Protein AF-L1IWH7-F1 (afdb_monomer)

Foldseek 3Di:
DLCPLLVLLVQLVVCVPDLVSLLVSLQVLLVQLQVDVVSLVVNVVSVVLLSLLSSLVSCVVRLSSLLSSLSNLLSSLAVPQVSLVVNVVSVVLLSLLSSLVSCVPDLSSLLSSLSNLLSSLVVPQVSLVVNVVSVVLVSLVSSCVSCVPDPSSVVSSVSSCCSSCVCVVVVVVVVD

pLDDT: mean 94.34, std 11.48, range [38.31, 98.88]

Radius of gyration: 15.58 Å; Cα contacts (8 Å, |Δi|>4): 269; chains: 1; bounding box: 53×32×38 Å

Organism: Guillardia theta (strain CCMP2712) (NCBI:txid905079)

Sequence (176 aa):
EEGGIRAVVGAMEGHLESDKVQEGACRVLGHLAANNAENAVRIREEGGIRAVVGAMDGHEGGSGVQEGACRALGHLASNNDENAVRIREEGGIRAVVGAMEGHPTSAGVQEQACYALQSLAFNNAENAVRIREEGGIGAIVNAMNNYLASKEVQEGACKALGNVTANMTDDANTME

Nearest PDB structures (foldseek):
  7n6g-assembly1_1E  TM=8.610E-01  e=3.640E-03  Chlamydomonas reinhardtii
  7sqc-assembly1_N0  TM=8.555E-01  e=6.704E-03  Chlamydomonas reinhardtii
  8p2m-assembly1_I  TM=8.022E-01  e=5.301E-03  Caenorhabditis elegans
  8p2m-assembly1_A  TM=8.013E-01  e=1.124E-02  Caenorhabditis elegans
  7ep2-assembly1_B  TM=7.376E-01  e=1.716E-02  Homo sapiens

Secondary structure (DSSP, 8-state):
-TTHHHHHHHHHHHTTT-HHHHHHHHHHHHHHHHH-HHHHHHHHHTTHHHHHHHHHHHTTT-HHHHHHHHHHHHHHHTT-HHHHHHHHHTTHHHHHHHHHHH-TT-HHHHHHHHHHHHHHHTT-HHHHHHHHHTTHHHHHHHHHHHTTT-HHHHHHHHHHHHHHHTTHHHHHTT--

Solvent-accessible surface area (backbone atoms only — not comparable to full-atom values): 8730 Å² total; per-residue (Å²): 126,88,59,56,64,54,51,44,39,51,49,38,72,75,34,72,87,36,63,69,52,36,21,53,39,22,42,50,54,16,53,47,16,65,77,31,70,69,45,28,51,49,35,49,76,64,44,33,55,55,52,38,37,50,41,37,72,68,33,68,86,36,62,64,30,36,22,22,27,23,39,17,52,15,30,35,12,49,96,27,69,70,44,27,50,50,36,49,75,65,45,33,55,55,50,38,37,48,42,35,68,70,33,72,89,35,68,61,30,37,28,23,26,25,40,19,50,21,30,36,12,54,98,27,68,68,46,14,51,50,38,52,76,63,42,32,62,59,49,41,52,49,45,38,70,72,34,76,84,40,64,62,36,42,52,27,30,52,50,19,49,51,38,45,49,63,65,56,66,60,60,63,69,73,76,120

InterPro domains:
  IPR000225 Armadillo [PS50176] (3-47)
  IPR000225 Armadillo [PS50176] (47-91)
  IPR000225 Armadillo [PS50176] (91-135)
  IPR000225 Armadillo [SM00185] (1-34)
  IPR000225 Armadillo [SM00185] (36-78)
  IPR000225 Armadillo [SM00185] (80-122)
  IPR000225 Armadillo [SM00185] (124-166)
  IPR011989 Armadillo-like helical [G3DSA:1.25.10.10] (1-176)
  IPR016024 Armadillo-type fold [SSF48371] (3-167)
  IPR056597 LRRK2, ARM repeat domain [PF23744] (51-164)

Mean predicted aligned error: 3.92 Å

Structure (mmCIF, N/CA/C/O backbone):
data_AF-L1IWH7-F1
#
_entry.id   AF-L1IWH7-F1
#
loop_
_atom_site.group_PDB
_atom_site.id
_atom_site.type_symbol
_atom_site.label_atom_id
_atom_site.label_alt_id
_atom_site.label_comp_id
_atom_site.label_asym_id
_atom_site.label_entity_id
_atom_site.label_seq_id
_atom_site.pdbx_PDB_ins_code
_atom_site.Cartn_x
_atom_site.Cartn_y
_atom_site.Cartn_z
_atom_site.occupancy
_atom_site.B_iso_or_equiv
_atom_site.auth_seq_id
_atom_site.auth_comp_id
_atom_site.auth_asym_id
_atom_site.auth_atom_id
_atom_site.pdbx_PDB_model_num
ATOM 1 N N . GLU A 1 1 ? -20.219 16.114 9.983 1.00 52.03 1 GLU A N 1
ATOM 2 C CA . GLU A 1 1 ? -19.640 14.887 9.384 1.00 52.03 1 GLU A CA 1
ATOM 3 C C . GLU A 1 1 ? -18.405 14.348 10.128 1.00 52.03 1 GLU A C 1
ATOM 5 O O . GLU A 1 1 ? -17.864 13.326 9.734 1.00 52.03 1 GLU A O 1
ATOM 10 N N . GLU A 1 2 ? -17.991 14.940 11.258 1.00 55.41 2 GLU A N 1
ATOM 11 C CA . GLU A 1 2 ? -16.690 14.649 11.892 1.00 55.41 2 GLU A CA 1
ATOM 12 C C . GLU A 1 2 ? -16.540 13.287 12.598 1.00 55.41 2 GLU A C 1
ATOM 14 O O . GLU A 1 2 ? -15.425 12.907 12.936 1.00 55.41 2 GLU A O 1
ATOM 19 N N . GLY A 1 3 ? -17.620 12.526 12.802 1.00 76.62 3 GLY A N 1
ATOM 20 C CA . GLY A 1 3 ? -17.571 11.236 13.509 1.00 76.62 3 GLY A CA 1
ATOM 21 C C . GLY A 1 3 ? -17.380 10.003 12.619 1.00 76.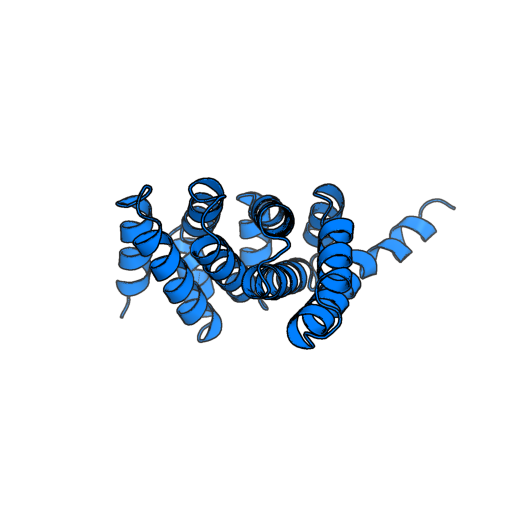62 3 GLY A C 1
ATOM 22 O O . GLY A 1 3 ? -17.133 8.920 13.141 1.00 76.62 3 GLY A O 1
ATOM 23 N N . GLY A 1 4 ? -17.509 10.143 11.294 1.00 92.19 4 GLY A N 1
ATOM 24 C CA . GLY A 1 4 ? -17.555 8.998 10.377 1.00 92.19 4 GLY A CA 1
ATOM 25 C C . GLY A 1 4 ? -16.256 8.192 10.349 1.00 92.19 4 GLY A C 1
ATOM 26 O O . GLY A 1 4 ? -16.287 6.978 10.517 1.00 92.19 4 GLY A O 1
ATOM 27 N N . ILE A 1 5 ? -15.111 8.869 10.210 1.00 96.38 5 ILE A N 1
ATOM 28 C CA . ILE A 1 5 ? -13.789 8.221 10.167 1.00 96.38 5 ILE A CA 1
ATOM 29 C C . ILE A 1 5 ? -13.508 7.481 11.478 1.00 96.38 5 ILE A C 1
ATOM 31 O O . ILE A 1 5 ? -13.198 6.294 11.445 1.00 96.38 5 ILE A O 1
ATOM 35 N N . ARG A 1 6 ? -13.699 8.140 12.630 1.00 96.75 6 ARG A N 1
ATOM 36 C CA . ARG A 1 6 ? -13.496 7.511 13.943 1.00 96.75 6 ARG A CA 1
ATOM 37 C C . ARG A 1 6 ? -14.400 6.296 14.143 1.00 96.75 6 ARG A C 1
ATOM 39 O O . ARG A 1 6 ? -13.950 5.293 14.681 1.00 96.75 6 ARG A O 1
ATOM 46 N N . ALA A 1 7 ? -15.658 6.362 13.707 1.00 97.75 7 ALA A N 1
ATOM 47 C CA . ALA A 1 7 ? -16.570 5.224 13.800 1.00 97.75 7 ALA A CA 1
ATOM 48 C C . ALA A 1 7 ? -16.093 4.030 12.955 1.00 97.75 7 ALA A C 1
ATOM 50 O O . ALA A 1 7 ? -16.195 2.893 13.405 1.00 97.75 7 ALA A O 1
ATOM 51 N N . VAL A 1 8 ? -15.544 4.281 11.761 1.00 98.06 8 VAL A N 1
ATOM 52 C CA . VAL A 1 8 ? -14.983 3.225 10.905 1.00 98.06 8 VAL A CA 1
ATOM 53 C C . VAL A 1 8 ? -13.729 2.618 11.534 1.00 98.06 8 VAL A C 1
ATOM 55 O O . VAL A 1 8 ? -13.639 1.396 11.609 1.00 98.06 8 VAL A O 1
ATOM 58 N N . VAL A 1 9 ? -12.803 3.437 12.046 1.00 98.12 9 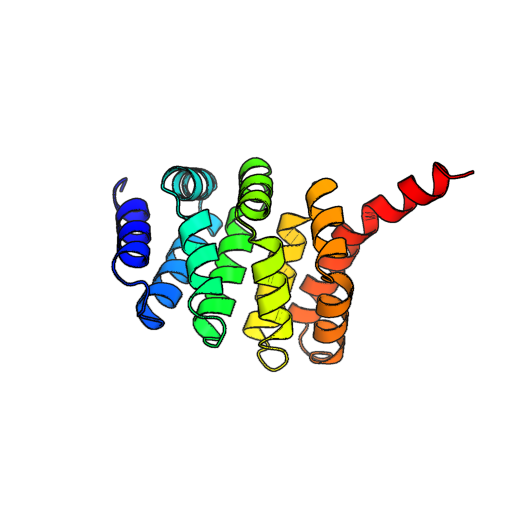VAL A N 1
ATOM 59 C CA . VAL A 1 9 ? -11.600 2.931 12.736 1.00 98.12 9 VAL A CA 1
ATOM 60 C C . VAL A 1 9 ? -11.984 2.130 13.983 1.00 98.12 9 VAL A C 1
ATOM 62 O O . VAL A 1 9 ? -11.545 0.996 14.139 1.00 98.12 9 VAL A O 1
ATOM 65 N N . GLY A 1 10 ? -12.894 2.649 14.811 1.00 98.00 10 GLY A N 1
ATOM 66 C CA . GLY A 1 10 ? -13.385 1.933 15.988 1.00 98.00 10 GLY A CA 1
ATOM 67 C C . GLY A 1 10 ? -14.098 0.619 15.645 1.00 98.00 10 GLY A C 1
ATOM 68 O O . GLY A 1 10 ? -14.009 -0.344 16.404 1.00 98.00 10 GLY A O 1
ATOM 69 N N . ALA A 1 11 ? -14.766 0.533 14.489 1.00 98.31 11 ALA A N 1
ATOM 70 C CA . ALA A 1 11 ? -15.332 -0.726 14.007 1.00 98.31 11 ALA A CA 1
ATOM 71 C C . ALA A 1 11 ? -14.241 -1.744 13.634 1.00 98.31 11 ALA A C 1
ATOM 73 O O . ALA A 1 11 ? -14.394 -2.921 13.953 1.00 98.31 11 ALA A O 1
ATOM 74 N N . MET A 1 12 ? -13.135 -1.310 13.017 1.00 98.50 12 MET A N 1
ATOM 75 C CA . MET A 1 12 ? -11.987 -2.189 12.750 1.00 98.50 12 MET A CA 1
ATOM 76 C C . MET A 1 12 ? -11.386 -2.716 14.055 1.00 98.50 12 MET A C 1
ATOM 78 O O . MET A 1 12 ? -11.188 -3.921 14.189 1.00 98.50 12 MET A O 1
ATOM 82 N N . GLU A 1 13 ? -11.167 -1.837 15.033 1.00 97.69 13 GLU A N 1
ATOM 83 C CA . GLU A 1 13 ? -10.586 -2.183 16.337 1.00 97.69 13 GLU A CA 1
ATOM 84 C C . GLU A 1 13 ? -11.496 -3.099 17.170 1.00 97.69 13 GLU A C 1
ATOM 86 O O . GLU A 1 13 ? -11.019 -3.995 17.862 1.00 97.69 13 GLU A O 1
ATOM 91 N N . GLY A 1 14 ? -12.815 -2.903 17.096 1.00 97.94 14 GLY A N 1
ATOM 92 C CA . GLY A 1 14 ? -13.796 -3.712 17.824 1.00 97.94 14 GLY A CA 1
ATOM 93 C C . GLY A 1 14 ? -14.091 -5.076 17.194 1.00 97.94 14 GLY A C 1
ATOM 94 O O . GLY A 1 14 ? -14.652 -5.947 17.861 1.00 97.94 14 GLY A O 1
ATOM 95 N N . HIS A 1 15 ? -13.728 -5.281 15.925 1.00 97.56 15 HIS A N 1
ATOM 96 C CA . HIS A 1 15 ? -14.074 -6.478 15.153 1.00 97.56 15 HIS A CA 1
ATOM 97 C C . HIS A 1 15 ? -12.865 -7.070 14.420 1.00 97.56 15 HIS A C 1
ATOM 99 O O . HIS A 1 15 ? -12.944 -7.409 13.236 1.00 97.56 15 HIS A O 1
ATOM 105 N N . LEU A 1 16 ? -11.751 -7.232 15.138 1.00 97.38 16 LEU A N 1
ATOM 106 C CA . LEU A 1 16 ? -10.485 -7.746 14.600 1.00 97.38 16 LEU A CA 1
ATOM 107 C C . LEU A 1 16 ? -10.619 -9.099 13.889 1.00 97.38 16 LEU A C 1
ATOM 109 O O . LEU A 1 16 ? -9.926 -9.329 12.911 1.00 97.38 16 LEU A O 1
ATOM 113 N N . GLU A 1 17 ? -11.527 -9.973 14.327 1.00 97.62 17 GLU A N 1
ATOM 114 C CA . GLU A 1 17 ? -11.709 -11.314 13.746 1.00 97.62 17 GLU A CA 1
ATOM 115 C C . GLU A 1 17 ? -12.667 -11.349 12.541 1.00 97.62 17 GLU A C 1
ATOM 117 O O . GLU A 1 17 ? -12.792 -12.380 11.884 1.00 97.62 17 GLU A O 1
ATOM 122 N N . SER A 1 18 ? -13.367 -10.250 12.230 1.00 98.25 18 SER A N 1
ATOM 123 C CA . SER A 1 18 ? -14.352 -10.237 11.143 1.00 98.25 18 SER A CA 1
ATOM 124 C C . SER A 1 18 ? -13.756 -9.713 9.840 1.00 98.25 18 SER A C 1
ATOM 126 O O . SER A 1 18 ? -13.705 -8.506 9.614 1.00 98.25 18 SER A O 1
ATOM 128 N N . ASP A 1 19 ? -13.421 -10.637 8.943 1.00 96.31 19 ASP A N 1
ATOM 129 C CA . ASP A 1 19 ? -12.983 -10.369 7.568 1.00 96.31 19 ASP A CA 1
ATOM 130 C C . ASP A 1 19 ? -13.878 -9.350 6.838 1.00 96.31 19 ASP A C 1
ATOM 132 O O . ASP A 1 19 ? -13.391 -8.375 6.274 1.00 96.31 19 ASP A O 1
ATOM 136 N N . LYS A 1 20 ? -15.203 -9.505 6.924 1.00 98.00 20 LYS A N 1
ATOM 137 C CA . LYS A 1 20 ? -16.185 -8.614 6.290 1.00 98.00 20 LYS A CA 1
ATOM 138 C C . LYS A 1 20 ? -16.140 -7.195 6.839 1.00 98.00 20 LYS A C 1
ATOM 140 O O . LYS A 1 20 ? -16.315 -6.247 6.073 1.00 98.00 20 LYS A O 1
ATOM 145 N N . VAL A 1 21 ? -15.953 -7.040 8.153 1.00 98.38 21 VAL A N 1
ATOM 146 C CA . VAL A 1 21 ? -15.837 -5.709 8.764 1.00 98.38 21 VAL A CA 1
ATOM 147 C C . VAL A 1 21 ? -14.525 -5.066 8.341 1.00 98.38 21 VAL A C 1
ATOM 149 O O . VAL A 1 21 ? -14.547 -3.914 7.914 1.00 98.38 21 VAL A O 1
ATOM 152 N N . GLN A 1 22 ? -13.418 -5.811 8.380 1.00 98.69 22 GLN A N 1
ATOM 153 C CA . GLN A 1 22 ? -12.114 -5.306 7.954 1.00 98.69 22 GLN A CA 1
ATOM 154 C C . GLN A 1 22 ? -12.118 -4.900 6.473 1.00 98.69 22 GLN A C 1
ATOM 156 O O . GLN A 1 22 ? -11.779 -3.765 6.147 1.00 98.69 22 GLN A O 1
ATOM 161 N N . GLU A 1 23 ? -12.602 -5.766 5.579 1.00 98.50 23 GLU A N 1
ATOM 162 C CA . GLU A 1 23 ? -12.726 -5.486 4.141 1.00 98.50 23 GLU A CA 1
ATOM 163 C C . GLU A 1 23 ? -13.588 -4.242 3.882 1.00 98.50 23 GLU A C 1
ATOM 165 O O . GLU A 1 23 ? -13.193 -3.335 3.140 1.00 98.50 23 GLU A O 1
ATOM 170 N N . GLY A 1 24 ? -14.773 -4.185 4.499 1.00 98.31 24 GLY A N 1
ATOM 171 C CA . GLY A 1 24 ? -15.694 -3.063 4.353 1.00 98.31 24 GLY A CA 1
ATOM 172 C C . GLY A 1 24 ? -15.083 -1.751 4.843 1.00 98.31 24 GLY A C 1
ATOM 173 O O . GLY A 1 24 ? -15.172 -0.733 4.154 1.00 98.31 24 GLY A O 1
ATOM 174 N N . ALA A 1 25 ? -14.418 -1.778 5.997 1.00 98.44 25 ALA A N 1
ATOM 175 C CA . ALA A 1 25 ? -13.780 -0.608 6.578 1.00 98.44 25 ALA A CA 1
ATOM 176 C C . ALA A 1 25 ? -12.602 -0.110 5.731 1.00 98.44 25 ALA A C 1
ATOM 178 O O . ALA A 1 25 ? -12.556 1.080 5.418 1.00 98.44 25 ALA A O 1
ATOM 179 N N . CYS A 1 26 ? -11.715 -0.999 5.266 1.00 98.62 26 CYS A N 1
ATOM 180 C CA . CYS A 1 26 ? -10.626 -0.636 4.356 1.00 98.62 26 CYS A CA 1
ATOM 181 C C . CYS A 1 26 ? -11.159 0.053 3.092 1.00 98.62 26 CYS A C 1
ATOM 183 O O . CYS A 1 26 ? -10.675 1.120 2.713 1.00 98.62 26 CYS A O 1
ATOM 185 N N . ARG A 1 27 ? -12.221 -0.487 2.477 1.00 98.25 27 ARG A N 1
ATOM 186 C CA . ARG A 1 27 ? -12.858 0.137 1.304 1.00 98.25 27 ARG A CA 1
ATOM 187 C C . ARG A 1 27 ? -13.417 1.526 1.600 1.00 98.25 27 ARG A C 1
ATOM 189 O O . ARG A 1 27 ? -13.236 2.434 0.788 1.00 98.25 27 ARG A O 1
ATOM 196 N N . VAL A 1 28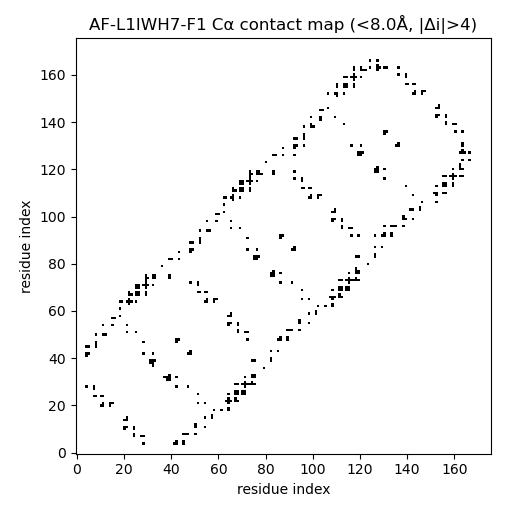 ? -14.081 1.707 2.743 1.00 98.31 28 VAL A N 1
ATOM 197 C CA . VAL A 1 28 ? -14.624 3.011 3.150 1.00 98.31 28 VAL A CA 1
ATOM 198 C C . VAL A 1 28 ? -13.500 4.020 3.382 1.00 98.31 28 VAL A C 1
ATOM 200 O O . VAL A 1 28 ? -13.562 5.120 2.836 1.00 98.31 28 VAL A O 1
ATOM 203 N N . LEU A 1 29 ? -12.452 3.653 4.124 1.00 98.12 29 LEU A N 1
ATOM 204 C CA . LEU A 1 29 ? -11.304 4.531 4.370 1.00 98.12 29 LEU A CA 1
ATOM 205 C C . LEU A 1 29 ? -10.591 4.902 3.065 1.00 98.12 29 LEU A C 1
ATOM 207 O O . LEU A 1 29 ? -10.307 6.077 2.839 1.00 98.12 29 LEU A O 1
ATOM 211 N N . GLY A 1 30 ? -10.384 3.935 2.167 1.00 97.25 30 GLY A N 1
ATOM 212 C CA . GLY A 1 30 ? -9.808 4.190 0.849 1.00 97.25 30 GLY A CA 1
ATOM 213 C C . GLY A 1 30 ? -10.655 5.142 0.004 1.00 97.25 30 GLY A C 1
ATOM 214 O O . GLY A 1 30 ? -10.116 6.059 -0.611 1.00 97.25 30 GLY A O 1
ATOM 215 N N . HIS A 1 31 ? -11.982 4.989 0.015 1.00 97.38 31 HIS A N 1
ATOM 216 C CA . HIS A 1 31 ? -12.886 5.906 -0.682 1.00 97.38 31 HIS A CA 1
ATOM 217 C C . HIS A 1 31 ? -12.855 7.321 -0.087 1.00 97.38 31 HIS A C 1
ATOM 219 O O . HIS A 1 31 ? -12.841 8.305 -0.825 1.00 97.38 31 HIS A O 1
ATOM 225 N N . LEU A 1 32 ? -12.826 7.446 1.240 1.00 96.31 32 LEU A N 1
ATOM 226 C CA . LEU A 1 32 ? -12.752 8.746 1.907 1.00 96.31 32 LEU A CA 1
ATOM 227 C C . LEU A 1 32 ? -11.430 9.463 1.613 1.00 96.31 32 LEU A C 1
ATOM 229 O O . LEU A 1 32 ? -11.457 10.667 1.359 1.00 96.31 32 LEU A O 1
ATOM 233 N N . ALA A 1 33 ? -10.312 8.730 1.604 1.00 96.69 33 ALA A N 1
ATOM 234 C CA . ALA A 1 33 ? -8.992 9.258 1.265 1.00 96.69 33 ALA A CA 1
ATOM 235 C C . ALA A 1 33 ? -8.899 9.692 -0.207 1.00 96.69 33 ALA A C 1
ATOM 237 O O . ALA A 1 33 ? -8.382 10.768 -0.495 1.00 96.69 33 ALA A O 1
ATOM 238 N N . ALA A 1 34 ? -9.453 8.905 -1.137 1.00 95.62 34 ALA A N 1
ATOM 239 C CA . ALA A 1 34 ? -9.405 9.201 -2.572 1.00 95.62 34 ALA A CA 1
ATOM 240 C C . ALA A 1 34 ? -10.112 10.511 -2.957 1.00 95.62 34 ALA A C 1
ATOM 242 O O . ALA A 1 34 ? -9.727 11.163 -3.925 1.00 95.62 34 ALA A O 1
ATOM 243 N N . ASN A 1 35 ? -11.163 10.882 -2.223 1.00 90.69 35 ASN A N 1
ATOM 244 C CA . ASN A 1 35 ? -12.005 12.028 -2.562 1.00 90.69 35 ASN A CA 1
ATOM 245 C C . ASN A 1 35 ? -11.611 13.325 -1.844 1.00 90.69 35 ASN A C 1
ATOM 247 O O . ASN A 1 35 ? -12.086 14.391 -2.235 1.00 90.69 35 ASN A O 1
ATOM 251 N N . ASN A 1 36 ? -10.802 13.263 -0.780 1.00 92.88 36 ASN A N 1
ATOM 252 C CA . ASN A 1 36 ? -10.445 14.447 -0.001 1.00 92.88 36 ASN A CA 1
ATOM 253 C C . ASN A 1 36 ? -9.105 14.266 0.737 1.00 92.88 36 ASN A C 1
ATOM 255 O O . ASN A 1 36 ? -8.968 13.402 1.604 1.00 92.88 36 ASN A O 1
ATOM 259 N N . ALA A 1 37 ? -8.142 15.146 0.449 1.00 93.94 37 ALA A N 1
ATOM 260 C CA . ALA A 1 37 ? -6.834 15.152 1.101 1.00 93.94 37 ALA A CA 1
ATOM 261 C C . ALA A 1 37 ? -6.924 15.397 2.622 1.00 93.94 37 ALA A C 1
ATOM 263 O O . ALA A 1 37 ? -6.189 14.774 3.386 1.00 93.94 37 ALA A O 1
ATOM 264 N N . GLU A 1 38 ? -7.860 16.231 3.086 1.00 95.81 38 GLU A N 1
ATOM 265 C CA . GLU A 1 38 ? -8.099 16.444 4.520 1.00 95.81 38 GLU A CA 1
ATOM 266 C C . GLU A 1 38 ? -8.616 15.168 5.194 1.00 95.81 38 GLU A C 1
ATOM 268 O O . GLU A 1 38 ? -8.228 14.865 6.321 1.00 95.81 38 GLU A O 1
ATOM 273 N N . ASN A 1 39 ? -9.434 14.364 4.503 1.00 96.56 39 ASN A N 1
ATOM 274 C CA . ASN A 1 39 ? -9.842 13.061 5.031 1.00 96.56 39 ASN A CA 1
ATOM 275 C C . ASN A 1 39 ? -8.644 12.122 5.156 1.00 96.56 39 ASN A C 1
ATOM 277 O O . ASN A 1 39 ? -8.546 11.425 6.158 1.00 96.56 39 ASN A O 1
ATOM 281 N N . ALA A 1 40 ? -7.721 12.112 4.191 1.00 97.31 40 ALA A N 1
ATOM 282 C CA . ALA A 1 40 ? -6.516 11.290 4.285 1.00 97.31 40 ALA A CA 1
ATOM 283 C C . ALA A 1 40 ? -5.660 11.659 5.512 1.00 97.31 40 ALA A C 1
ATOM 285 O O . ALA A 1 40 ? -5.147 10.769 6.192 1.00 97.31 40 ALA A O 1
ATOM 286 N N . VAL A 1 41 ? -5.553 12.953 5.835 1.00 97.38 41 VAL A N 1
ATOM 287 C CA . VAL A 1 41 ? -4.886 13.432 7.059 1.00 97.38 41 VAL A CA 1
ATOM 288 C C . VAL A 1 41 ? -5.649 12.986 8.308 1.00 97.38 41 VAL A C 1
ATOM 290 O O . VAL A 1 41 ? -5.063 12.391 9.209 1.00 97.38 41 VAL A O 1
ATOM 293 N N . ARG A 1 42 ? -6.971 13.178 8.345 1.00 97.19 42 ARG A N 1
ATOM 294 C CA . ARG A 1 42 ? -7.803 12.771 9.488 1.00 97.19 42 ARG A CA 1
ATOM 295 C C . ARG A 1 42 ? -7.787 11.264 9.730 1.00 97.19 42 ARG A C 1
ATOM 297 O O . ARG A 1 42 ? -7.773 10.833 10.876 1.00 97.19 42 ARG A O 1
ATOM 304 N N . ILE A 1 43 ? -7.771 10.451 8.673 1.00 98.25 43 ILE A N 1
ATOM 305 C CA . ILE A 1 43 ? -7.654 8.990 8.781 1.00 98.25 43 ILE A CA 1
ATOM 306 C C . ILE A 1 43 ? -6.335 8.618 9.456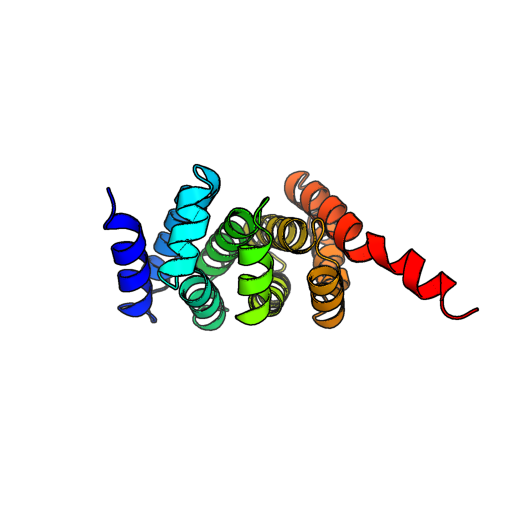 1.00 98.25 43 ILE A C 1
ATOM 308 O O . ILE A 1 43 ? -6.335 7.758 10.333 1.00 98.25 43 ILE A O 1
ATOM 312 N N . ARG A 1 44 ? -5.222 9.277 9.106 1.00 98.19 44 ARG A N 1
ATOM 313 C CA . ARG A 1 44 ? -3.951 9.097 9.821 1.00 98.19 44 ARG A CA 1
ATOM 314 C C . ARG A 1 44 ? -4.084 9.485 11.295 1.00 98.19 44 ARG A C 1
ATOM 316 O O . ARG A 1 44 ? -3.670 8.708 12.150 1.00 98.19 44 ARG A O 1
ATOM 323 N N . GLU A 1 45 ? -4.608 10.674 11.584 1.00 97.62 45 GLU A N 1
ATOM 324 C CA . GLU A 1 45 ? -4.699 11.215 12.951 1.00 97.62 45 GLU A CA 1
ATOM 325 C C . GLU A 1 45 ? -5.573 10.359 13.875 1.00 97.62 45 GLU A C 1
ATOM 327 O O . GLU A 1 45 ? -5.257 10.201 15.051 1.00 97.62 45 GLU A O 1
ATOM 332 N N . GLU A 1 46 ? -6.624 9.748 13.333 1.00 97.62 46 GLU A N 1
ATOM 333 C CA . GLU A 1 46 ? -7.506 8.823 14.050 1.00 97.62 46 GLU A CA 1
ATOM 334 C C . GLU A 1 46 ? -6.947 7.385 14.114 1.00 97.62 46 GLU A C 1
ATOM 336 O O . GLU A 1 46 ? -7.657 6.475 14.522 1.00 97.62 46 GLU A O 1
ATOM 341 N N . GLY A 1 47 ? -5.693 7.141 13.706 1.00 98.12 47 GLY A N 1
ATOM 342 C CA . GLY A 1 47 ? -5.051 5.819 13.787 1.00 98.12 47 GLY A CA 1
ATOM 343 C C . GLY A 1 47 ? -5.430 4.841 12.669 1.00 98.12 47 GLY A C 1
ATOM 344 O O . GLY A 1 47 ? -5.026 3.678 12.694 1.00 98.12 47 GLY A O 1
ATOM 345 N N . GLY A 1 48 ? -6.147 5.299 11.642 1.00 98.62 48 GLY A N 1
ATOM 346 C CA . GLY A 1 48 ? -6.659 4.457 10.564 1.00 98.62 48 GLY A CA 1
ATOM 347 C C . GLY A 1 48 ? -5.580 3.762 9.733 1.00 98.62 48 GLY A C 1
ATOM 348 O O . GLY A 1 48 ? -5.805 2.644 9.288 1.00 98.62 48 GLY A O 1
ATOM 349 N N . ILE A 1 49 ? -4.387 4.353 9.567 1.00 98.81 49 ILE A N 1
ATOM 350 C CA . ILE A 1 49 ? -3.269 3.670 8.881 1.00 98.81 49 ILE A CA 1
ATOM 351 C C . ILE A 1 49 ? -2.871 2.399 9.639 1.00 98.81 49 ILE A C 1
ATOM 353 O O . ILE A 1 49 ? -2.781 1.335 9.031 1.00 98.81 49 ILE A O 1
ATOM 357 N N . ARG A 1 50 ? -2.696 2.488 10.964 1.00 98.75 50 ARG A N 1
ATOM 358 C CA . ARG A 1 50 ? -2.378 1.323 11.799 1.00 98.75 50 ARG A CA 1
ATOM 359 C C . ARG A 1 50 ? -3.491 0.284 11.741 1.00 98.75 50 ARG A C 1
ATOM 361 O O . ARG A 1 50 ? -3.197 -0.899 11.632 1.00 98.75 50 ARG A O 1
ATOM 368 N N . ALA A 1 51 ? -4.751 0.718 11.784 1.00 98.81 51 ALA A N 1
ATOM 369 C CA . ALA A 1 51 ? -5.890 -0.189 11.678 1.00 98.81 51 ALA A CA 1
ATOM 370 C C . ALA A 1 51 ? -5.907 -0.938 10.334 1.00 98.81 51 ALA A C 1
ATOM 372 O O . ALA A 1 51 ? -6.125 -2.145 10.314 1.00 98.81 51 ALA A O 1
ATOM 373 N N . VAL A 1 52 ? -5.615 -0.256 9.219 1.00 98.88 52 VAL A N 1
ATOM 374 C CA . VAL A 1 52 ? -5.529 -0.883 7.890 1.00 98.88 52 VAL A CA 1
ATOM 375 C C . VAL A 1 52 ? -4.372 -1.877 7.806 1.00 98.88 52 VAL A C 1
ATOM 377 O O . VAL A 1 52 ? -4.580 -2.977 7.306 1.00 98.88 52 VAL A O 1
ATOM 380 N N . VAL A 1 53 ? -3.182 -1.544 8.317 1.00 98.88 53 VAL A N 1
ATOM 381 C CA . VAL A 1 53 ? -2.055 -2.496 8.327 1.00 98.88 53 VAL A CA 1
ATOM 382 C C . VAL A 1 53 ? -2.362 -3.697 9.227 1.00 98.88 53 VAL A C 1
ATOM 384 O O . VAL A 1 53 ? -2.217 -4.836 8.798 1.00 98.88 53 VAL A O 1
ATOM 387 N N . GLY A 1 54 ? -2.908 -3.464 10.424 1.00 98.69 54 GLY A N 1
ATOM 388 C CA . GLY A 1 54 ? -3.325 -4.541 11.324 1.00 98.69 54 GLY A CA 1
ATOM 389 C C . GLY A 1 54 ? -4.407 -5.448 10.726 1.00 98.69 54 GLY A C 1
ATOM 390 O O . GLY A 1 54 ? -4.412 -6.648 10.987 1.00 98.69 54 GLY A O 1
ATOM 391 N N . ALA A 1 55 ? -5.294 -4.911 9.883 1.00 98.81 55 ALA A N 1
ATOM 392 C CA . ALA A 1 55 ? -6.254 -5.711 9.130 1.00 98.81 55 ALA A CA 1
ATOM 393 C C . ALA A 1 55 ? -5.574 -6.621 8.095 1.00 98.81 55 ALA A C 1
ATOM 395 O O . ALA A 1 55 ? -5.996 -7.765 7.936 1.00 98.81 55 ALA A O 1
ATOM 396 N N . MET A 1 56 ? -4.521 -6.145 7.419 1.00 98.81 56 MET A N 1
ATOM 397 C CA . MET A 1 56 ? -3.738 -6.971 6.490 1.00 98.81 56 MET A CA 1
ATOM 398 C C . MET A 1 56 ? -3.052 -8.122 7.224 1.00 98.81 56 MET A C 1
ATOM 400 O O . MET A 1 56 ? -3.183 -9.267 6.796 1.00 98.81 56 MET A O 1
ATOM 404 N N . ASP A 1 57 ? -2.399 -7.830 8.349 1.00 98.31 57 ASP A N 1
ATOM 405 C CA . ASP A 1 57 ? -1.678 -8.827 9.147 1.00 98.31 57 ASP A CA 1
ATOM 406 C C . ASP A 1 57 ? -2.633 -9.834 9.814 1.00 98.31 57 ASP A C 1
ATOM 408 O O . ASP A 1 57 ? -2.343 -11.023 9.922 1.00 98.31 57 ASP A O 1
ATOM 412 N N . GLY A 1 58 ? -3.810 -9.382 10.257 1.00 98.19 58 GLY A N 1
ATOM 413 C CA . GLY A 1 58 ? -4.816 -10.248 10.877 1.00 98.19 58 GLY A CA 1
ATOM 414 C C . GLY A 1 58 ? -5.565 -11.147 9.887 1.00 98.19 58 GLY A C 1
ATOM 415 O O . GLY A 1 58 ? -6.115 -12.172 10.288 1.00 98.19 58 GLY A O 1
ATOM 416 N N . HIS A 1 59 ? -5.591 -10.778 8.602 1.00 98.12 59 HIS A N 1
ATOM 417 C CA . HIS A 1 59 ? -6.376 -11.449 7.558 1.00 98.12 59 HIS A CA 1
ATOM 418 C C . HIS A 1 59 ? -5.539 -11.762 6.317 1.00 98.12 59 HIS A C 1
ATOM 420 O O . HIS A 1 59 ? -5.985 -11.556 5.185 1.00 98.12 59 HIS A O 1
ATOM 426 N N . GLU A 1 60 ? -4.334 -12.302 6.507 1.00 97.81 60 GLU A N 1
ATOM 427 C CA . GLU A 1 60 ? -3.412 -12.663 5.416 1.00 97.81 60 GLU A CA 1
ATOM 428 C C . GLU A 1 60 ? -4.070 -13.557 4.350 1.00 97.81 60 GLU A C 1
ATOM 430 O O . GLU A 1 60 ? -3.840 -13.379 3.158 1.00 97.81 60 GLU A O 1
ATOM 435 N N . GLY A 1 61 ? -4.952 -14.482 4.751 1.00 97.38 61 GLY A N 1
ATOM 436 C CA . GLY A 1 61 ? -5.677 -15.370 3.830 1.00 97.38 61 GLY A CA 1
ATOM 437 C C . GLY A 1 61 ? -6.878 -14.733 3.113 1.00 97.38 61 GLY A C 1
ATOM 438 O O . GLY A 1 61 ? -7.421 -15.323 2.177 1.00 97.38 61 GLY A O 1
ATOM 439 N N . GLY A 1 62 ? -7.317 -13.543 3.530 1.00 97.94 62 GLY A N 1
ATOM 440 C CA . GLY A 1 62 ? -8.518 -12.880 3.024 1.00 97.94 62 GLY A CA 1
ATOM 441 C C . GLY A 1 62 ? -8.224 -11.946 1.855 1.00 97.94 62 GLY A C 1
ATOM 442 O O . GLY A 1 62 ? -8.009 -10.756 2.063 1.00 97.94 62 GLY A O 1
ATOM 443 N N . SER A 1 63 ? -8.280 -12.447 0.617 1.00 98.31 63 SER A N 1
ATOM 444 C CA . SER A 1 63 ? -7.988 -11.643 -0.589 1.00 98.31 63 SER A CA 1
ATOM 445 C C . SER A 1 63 ? -8.801 -10.343 -0.690 1.00 98.31 63 SER A C 1
ATOM 447 O O . SER A 1 63 ? -8.261 -9.330 -1.126 1.00 98.31 63 SER A O 1
ATOM 449 N N . GLY A 1 64 ? -10.061 -10.336 -0.237 1.00 98.50 64 GLY A N 1
ATOM 450 C CA . GLY A 1 64 ? -10.899 -9.132 -0.190 1.00 98.50 64 GLY A CA 1
ATOM 451 C C . GLY A 1 64 ? -10.382 -8.067 0.784 1.00 98.50 64 GLY A C 1
ATOM 452 O O . GLY A 1 64 ? -10.356 -6.883 0.438 1.00 98.50 64 GLY A O 1
ATOM 453 N N . VAL A 1 65 ? -9.907 -8.482 1.965 1.00 98.75 65 VAL A N 1
ATOM 454 C CA . VAL A 1 65 ? -9.265 -7.585 2.942 1.00 98.75 65 VAL A CA 1
ATOM 455 C C . VAL A 1 65 ? -7.962 -7.043 2.368 1.00 98.75 65 VAL A C 1
ATOM 457 O O . VAL A 1 65 ? -7.763 -5.832 2.377 1.00 98.75 65 VAL A O 1
ATOM 460 N N . GLN A 1 66 ? -7.122 -7.911 1.796 1.00 98.88 66 GLN A N 1
ATOM 461 C CA . GLN A 1 66 ? -5.844 -7.515 1.197 1.00 98.88 66 GLN A CA 1
ATOM 462 C C . GLN A 1 66 ? -6.031 -6.508 0.054 1.00 98.88 66 GLN A C 1
ATOM 464 O O . GLN A 1 66 ? -5.383 -5.465 0.033 1.00 98.88 66 GLN A O 1
ATOM 469 N N . GLU A 1 67 ? -6.964 -6.764 -0.866 1.00 98.75 67 GLU A N 1
ATOM 470 C CA . GLU A 1 67 ? -7.285 -5.848 -1.966 1.00 98.75 67 GLU A CA 1
ATOM 471 C C . GLU A 1 67 ? -7.774 -4.491 -1.440 1.00 98.75 67 GLU A C 1
ATOM 473 O O . GLU A 1 67 ? -7.275 -3.437 -1.848 1.00 98.75 67 GLU A O 1
ATOM 478 N N . GLY A 1 68 ? -8.739 -4.509 -0.513 1.00 98.69 68 GLY A N 1
ATOM 479 C CA . GLY A 1 68 ? -9.301 -3.297 0.077 1.00 98.69 68 GLY A CA 1
ATOM 480 C C . GLY A 1 68 ? -8.260 -2.480 0.840 1.00 98.69 68 GLY A C 1
ATOM 481 O O . GLY A 1 68 ? -8.248 -1.252 0.737 1.00 98.69 68 GLY A O 1
ATOM 482 N N . ALA A 1 69 ? -7.379 -3.148 1.580 1.00 98.88 69 ALA A N 1
ATOM 483 C CA . ALA A 1 69 ? -6.327 -2.519 2.360 1.00 98.88 69 ALA A CA 1
ATOM 484 C C . ALA A 1 69 ? -5.230 -1.922 1.471 1.00 98.88 69 ALA A C 1
ATOM 486 O O . ALA A 1 69 ? -4.905 -0.748 1.641 1.00 98.88 69 ALA A O 1
ATOM 487 N N . CYS A 1 70 ? -4.739 -2.654 0.463 1.00 98.88 70 CYS A N 1
ATOM 488 C CA . CYS A 1 70 ? -3.794 -2.121 -0.523 1.00 98.88 70 CYS A CA 1
ATOM 489 C C . CYS A 1 70 ? -4.351 -0.859 -1.193 1.00 98.88 70 CYS A C 1
ATOM 491 O O . CYS A 1 70 ? -3.683 0.177 -1.234 1.00 98.88 70 CYS A O 1
ATOM 493 N N . ARG A 1 71 ? -5.616 -0.898 -1.628 1.00 98.75 71 ARG A N 1
ATOM 494 C CA . ARG A 1 71 ? -6.286 0.272 -2.207 1.00 98.75 71 ARG A CA 1
ATOM 495 C C . ARG A 1 71 ? -6.333 1.450 -1.232 1.00 98.75 71 ARG A C 1
ATOM 497 O O . ARG A 1 71 ? -6.075 2.589 -1.626 1.00 98.75 71 ARG A O 1
ATOM 504 N N . ALA A 1 72 ? -6.674 1.193 0.030 1.00 98.81 72 ALA A N 1
ATOM 505 C CA . ALA A 1 72 ? -6.735 2.226 1.056 1.00 98.81 72 ALA A CA 1
ATOM 506 C C . ALA A 1 72 ? -5.367 2.871 1.296 1.00 98.81 72 ALA A C 1
ATOM 508 O O . ALA A 1 72 ? -5.267 4.097 1.276 1.00 98.81 72 ALA A O 1
ATOM 509 N N . LEU A 1 73 ? -4.313 2.066 1.453 1.00 98.88 73 LEU A N 1
ATOM 510 C CA . LEU A 1 73 ? -2.947 2.551 1.646 1.00 98.88 73 LEU A CA 1
ATOM 511 C C . LEU A 1 73 ? -2.449 3.354 0.438 1.00 98.88 73 LEU A C 1
ATOM 513 O O . LEU A 1 73 ? -1.857 4.416 0.626 1.00 98.88 73 LEU A O 1
ATOM 517 N N . GLY A 1 74 ? -2.744 2.915 -0.789 1.00 98.69 74 GLY A N 1
ATOM 518 C CA . GLY A 1 74 ? -2.389 3.660 -2.000 1.00 98.69 74 GLY A CA 1
ATOM 519 C C . GLY A 1 74 ? -3.031 5.046 -2.051 1.00 98.69 74 GLY A C 1
ATOM 520 O O . GLY A 1 74 ? -2.341 6.043 -2.268 1.00 98.69 74 GLY A O 1
ATOM 521 N N . HIS A 1 75 ? -4.331 5.144 -1.758 1.00 98.62 75 HIS A N 1
ATOM 522 C CA . HIS A 1 75 ? -5.013 6.440 -1.695 1.00 98.62 75 HIS A CA 1
ATOM 523 C C . HIS A 1 75 ? -4.533 7.310 -0.529 1.00 98.62 75 HIS A C 1
ATOM 525 O O . HIS A 1 75 ? -4.407 8.519 -0.694 1.00 98.62 75 HIS A O 1
ATOM 531 N N . LEU A 1 76 ? -4.231 6.715 0.628 1.00 98.62 76 LEU A N 1
ATOM 532 C CA . LEU A 1 76 ? -3.702 7.444 1.781 1.00 98.62 76 LEU A CA 1
ATOM 533 C C . LEU A 1 76 ? -2.304 8.016 1.524 1.00 98.62 76 LEU A C 1
ATOM 535 O O . LEU A 1 76 ? -2.017 9.096 2.033 1.00 98.62 76 LEU A O 1
ATOM 539 N N . ALA A 1 77 ? -1.462 7.318 0.757 1.00 98.44 77 ALA A N 1
ATOM 540 C CA . ALA A 1 77 ? -0.122 7.767 0.375 1.00 98.44 77 ALA A CA 1
ATOM 541 C C . ALA A 1 77 ? -0.125 8.766 -0.796 1.00 98.44 77 ALA A C 1
ATOM 543 O O . ALA A 1 77 ? 0.795 9.569 -0.937 1.00 98.44 77 ALA A O 1
ATOM 544 N N . SER A 1 78 ? -1.137 8.710 -1.665 1.00 97.12 78 SER A N 1
ATOM 545 C CA . SER A 1 78 ? -1.187 9.496 -2.898 1.00 97.12 78 SER A CA 1
ATOM 546 C C . SER A 1 78 ? -1.130 11.005 -2.629 1.00 97.12 78 SER A C 1
ATOM 548 O O . SER A 1 78 ? -2.085 11.587 -2.120 1.00 97.12 78 SER A O 1
ATOM 550 N N . ASN A 1 79 ? -0.035 11.650 -3.050 1.00 93.69 79 ASN A N 1
ATOM 551 C CA . ASN A 1 79 ? 0.245 13.078 -2.831 1.00 93.69 79 ASN A CA 1
ATOM 552 C C . ASN A 1 79 ? 0.235 13.491 -1.344 1.00 93.69 79 ASN A C 1
ATOM 554 O O . ASN A 1 79 ? -0.156 14.613 -1.018 1.00 93.69 79 ASN A O 1
ATOM 558 N N . ASN A 1 80 ? 0.628 12.588 -0.440 1.00 97.00 80 ASN A N 1
ATOM 559 C CA . ASN A 1 80 ? 0.707 12.864 0.990 1.00 97.00 80 ASN A CA 1
ATOM 560 C C . ASN A 1 80 ? 1.951 12.200 1.603 1.00 97.00 80 ASN A C 1
ATOM 562 O O . ASN A 1 80 ? 1.905 11.058 2.065 1.00 97.00 80 ASN A O 1
ATOM 566 N N . ASP A 1 81 ? 3.060 12.941 1.614 1.00 97.12 81 ASP A N 1
ATOM 567 C CA . ASP A 1 81 ? 4.371 12.445 2.048 1.00 97.12 81 ASP A CA 1
ATOM 568 C C . ASP A 1 81 ? 4.367 11.987 3.511 1.00 97.12 81 ASP A C 1
ATOM 570 O O . ASP A 1 81 ? 4.925 10.942 3.842 1.00 97.12 81 ASP A O 1
ATOM 574 N N . GLU A 1 82 ? 3.685 12.722 4.393 1.00 98.12 82 GLU A N 1
ATOM 575 C CA . GLU A 1 82 ? 3.579 12.359 5.808 1.00 98.12 82 GLU A CA 1
ATOM 576 C C . GLU A 1 82 ? 2.822 11.037 6.001 1.00 98.12 82 GLU A C 1
ATOM 578 O O . GLU A 1 82 ? 3.215 10.205 6.822 1.00 98.12 82 GLU A O 1
ATOM 583 N N . ASN A 1 83 ? 1.749 10.810 5.237 1.00 98.62 83 ASN A N 1
ATOM 584 C CA . ASN A 1 83 ? 1.052 9.527 5.248 1.00 98.62 83 ASN A CA 1
ATOM 585 C C . ASN A 1 83 ? 1.921 8.418 4.652 1.00 98.62 83 ASN A C 1
ATOM 587 O O . ASN A 1 83 ? 1.958 7.329 5.215 1.00 98.62 83 ASN A O 1
ATOM 591 N N . ALA A 1 84 ? 2.646 8.675 3.561 1.00 98.56 84 ALA A N 1
ATOM 592 C CA . ALA A 1 84 ? 3.548 7.693 2.964 1.00 98.56 84 ALA A CA 1
ATOM 593 C C . ALA A 1 84 ? 4.657 7.263 3.942 1.00 98.56 84 ALA A C 1
ATOM 595 O O . ALA A 1 84 ? 4.970 6.073 4.039 1.00 98.56 84 ALA A O 1
ATOM 596 N N . VAL A 1 85 ? 5.214 8.206 4.710 1.00 98.50 85 VAL A N 1
ATOM 597 C CA . VAL A 1 85 ? 6.164 7.921 5.797 1.00 98.50 85 VAL A CA 1
ATOM 598 C C . VAL A 1 85 ? 5.486 7.128 6.911 1.00 98.50 85 VAL A C 1
ATOM 600 O O . VAL A 1 85 ? 6.009 6.096 7.326 1.00 98.50 85 VAL A O 1
ATOM 603 N N . ARG A 1 86 ? 4.293 7.542 7.356 1.00 98.75 86 ARG A N 1
ATOM 604 C CA . ARG A 1 86 ? 3.559 6.826 8.409 1.00 98.75 86 ARG A CA 1
ATOM 605 C C . ARG A 1 86 ? 3.230 5.385 8.014 1.00 98.75 86 ARG A C 1
ATOM 607 O O . ARG A 1 86 ? 3.356 4.490 8.840 1.00 98.75 86 ARG A O 1
ATOM 614 N N . ILE A 1 87 ? 2.831 5.143 6.766 1.00 98.88 87 ILE A N 1
ATOM 615 C CA . ILE A 1 87 ? 2.544 3.794 6.260 1.00 98.88 87 ILE A CA 1
ATOM 616 C C . ILE A 1 87 ? 3.802 2.927 6.316 1.00 98.88 87 ILE A C 1
ATOM 618 O O . ILE A 1 87 ? 3.724 1.781 6.751 1.00 98.88 87 ILE A O 1
ATOM 622 N N . ARG A 1 88 ? 4.970 3.464 5.935 1.00 98.62 88 ARG A N 1
ATOM 623 C CA . ARG A 1 88 ? 6.249 2.761 6.114 1.00 98.62 88 ARG A CA 1
ATOM 624 C C . ARG A 1 88 ? 6.506 2.437 7.587 1.00 98.62 88 ARG A C 1
ATOM 626 O O . ARG A 1 88 ? 6.855 1.301 7.890 1.00 98.62 88 ARG A O 1
ATOM 633 N N . GLU A 1 89 ? 6.381 3.422 8.475 1.00 98.62 89 GLU A N 1
AT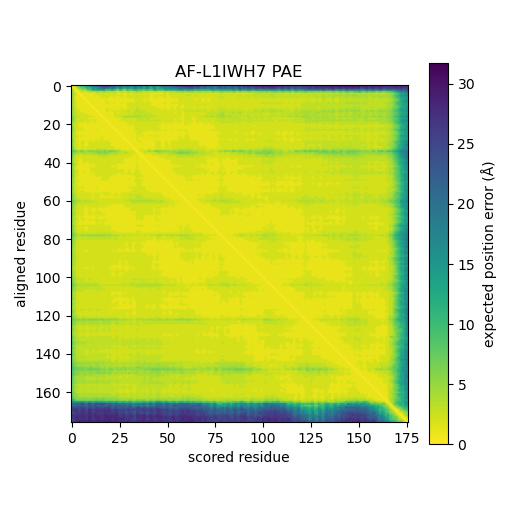OM 634 C CA . GLU A 1 89 ? 6.678 3.271 9.909 1.00 98.62 89 GLU A CA 1
ATOM 635 C C . GLU A 1 89 ? 5.796 2.223 10.594 1.00 98.62 89 GLU A C 1
ATOM 637 O O . GLU A 1 89 ? 6.274 1.496 11.459 1.00 98.62 89 GLU A O 1
ATOM 642 N N . GLU A 1 90 ? 4.533 2.109 10.184 1.00 98.62 90 GLU A N 1
ATOM 643 C CA . GLU A 1 90 ? 3.601 1.101 10.701 1.00 98.62 90 GLU A CA 1
ATOM 644 C C . GLU A 1 90 ? 3.769 -0.272 10.011 1.00 98.62 90 GLU A C 1
ATOM 646 O O . GLU A 1 90 ? 2.992 -1.178 10.275 1.00 98.62 90 GLU A O 1
ATOM 651 N N . GLY A 1 91 ? 4.769 -0.455 9.135 1.00 98.62 91 GLY A N 1
ATOM 652 C CA . GLY A 1 91 ? 5.057 -1.736 8.470 1.00 98.62 91 GLY A CA 1
ATOM 653 C C . GLY A 1 91 ? 4.248 -2.008 7.196 1.00 98.62 91 GLY A C 1
ATOM 654 O O . GLY A 1 91 ? 4.356 -3.085 6.610 1.00 98.62 91 GLY A O 1
ATOM 655 N N . GLY A 1 92 ? 3.488 -1.029 6.703 1.00 98.81 92 GLY A N 1
ATOM 656 C CA . GLY A 1 92 ? 2.574 -1.201 5.57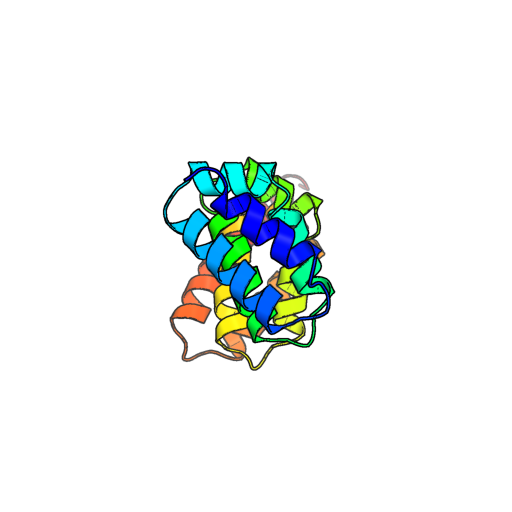4 1.00 98.81 92 GLY A CA 1
ATOM 657 C C . GLY A 1 92 ? 3.249 -1.588 4.255 1.00 98.81 92 GLY A C 1
ATOM 658 O O . GLY A 1 92 ? 2.644 -2.299 3.463 1.00 98.81 92 GLY A O 1
ATOM 659 N N . ILE A 1 93 ? 4.509 -1.199 4.017 1.00 98.88 93 ILE A N 1
ATOM 660 C CA . ILE A 1 93 ? 5.243 -1.641 2.812 1.00 98.88 93 ILE A CA 1
ATOM 661 C C . ILE A 1 93 ? 5.419 -3.164 2.815 1.00 98.88 93 ILE A C 1
ATOM 663 O O . ILE A 1 93 ? 5.127 -3.812 1.812 1.00 98.88 93 ILE A O 1
ATOM 667 N N . ARG A 1 94 ? 5.844 -3.736 3.948 1.00 98.81 94 ARG A N 1
ATOM 668 C CA . ARG A 1 94 ? 5.995 -5.186 4.100 1.00 98.81 94 ARG A CA 1
ATOM 669 C C . ARG A 1 94 ? 4.652 -5.893 3.934 1.00 98.81 94 ARG A C 1
ATOM 671 O O . ARG A 1 94 ? 4.590 -6.893 3.228 1.00 98.81 94 ARG A O 1
ATOM 678 N N . ALA A 1 95 ? 3.586 -5.355 4.529 1.00 98.88 95 ALA A N 1
ATOM 679 C CA . ALA A 1 95 ? 2.241 -5.912 4.392 1.00 98.88 95 ALA A CA 1
ATOM 680 C C . ALA A 1 95 ? 1.765 -5.922 2.926 1.00 98.88 95 ALA A C 1
ATOM 682 O O . ALA A 1 95 ? 1.252 -6.932 2.452 1.00 98.88 95 ALA A O 1
ATOM 683 N N . VAL A 1 96 ? 1.992 -4.839 2.171 1.00 98.88 96 VAL A N 1
ATOM 684 C CA . VAL A 1 96 ? 1.632 -4.764 0.742 1.00 98.88 96 VAL A CA 1
ATOM 685 C C . VAL A 1 96 ? 2.419 -5.770 -0.097 1.00 98.88 96 VAL A C 1
ATOM 687 O O . VAL A 1 96 ? 1.827 -6.445 -0.937 1.00 98.88 96 VAL A O 1
ATOM 690 N N . VAL A 1 97 ? 3.729 -5.916 0.128 1.00 98.81 97 VAL A N 1
ATOM 691 C CA . VAL A 1 97 ? 4.525 -6.925 -0.593 1.00 98.81 97 VAL A CA 1
ATOM 692 C C . VAL A 1 97 ? 4.071 -8.341 -0.223 1.00 98.81 97 VAL A C 1
ATOM 694 O O . VAL A 1 97 ? 3.817 -9.151 -1.113 1.00 98.81 97 VAL A O 1
ATOM 697 N N . GLY A 1 98 ? 3.849 -8.612 1.065 1.00 98.75 98 GLY A N 1
ATOM 698 C CA . GLY A 1 98 ? 3.314 -9.890 1.537 1.00 98.75 98 GLY A CA 1
ATOM 699 C C . GLY A 1 98 ? 1.943 -10.222 0.937 1.00 98.75 98 GLY A C 1
ATOM 700 O O . GLY A 1 98 ? 1.700 -11.365 0.554 1.00 98.75 98 GLY A O 1
ATOM 701 N N . ALA A 1 99 ? 1.069 -9.230 0.750 1.00 98.88 99 ALA A N 1
ATOM 702 C CA . ALA A 1 99 ? -0.211 -9.410 0.068 1.00 98.88 99 ALA A CA 1
ATOM 703 C C . ALA A 1 99 ? -0.036 -9.855 -1.394 1.00 98.88 99 ALA A C 1
ATOM 705 O O . ALA A 1 99 ? -0.754 -10.746 -1.858 1.00 98.88 99 ALA A O 1
ATOM 706 N N . MET A 1 100 ? 0.932 -9.279 -2.119 1.00 98.75 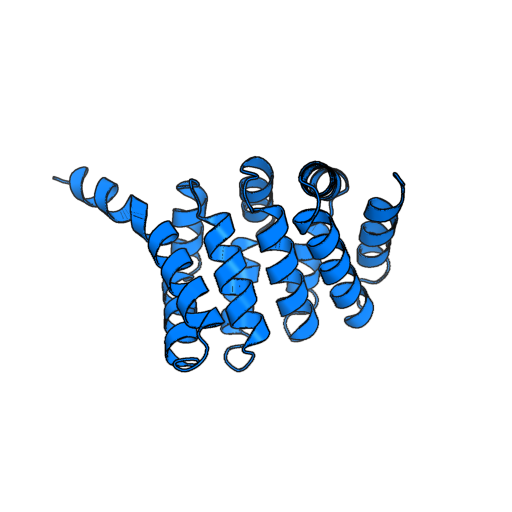100 MET A N 1
ATOM 707 C CA . MET A 1 100 ? 1.246 -9.698 -3.491 1.00 98.75 100 MET A CA 1
ATOM 708 C C . MET A 1 100 ? 1.731 -11.148 -3.539 1.00 98.75 100 MET A C 1
ATOM 710 O O . MET A 1 100 ? 1.304 -11.910 -4.408 1.00 98.75 100 MET A O 1
ATOM 714 N N . GLU A 1 101 ? 2.598 -11.532 -2.605 1.00 98.50 101 GLU A N 1
ATOM 715 C CA . GLU A 1 101 ? 3.176 -12.876 -2.527 1.00 98.50 101 GLU A CA 1
ATOM 716 C C . GLU A 1 101 ? 2.161 -13.932 -2.070 1.00 98.50 101 GLU A C 1
ATOM 718 O O . GLU A 1 101 ? 2.169 -15.054 -2.578 1.00 98.50 101 GLU A O 1
ATOM 723 N N . GLY A 1 102 ? 1.259 -13.571 -1.154 1.00 98.44 102 GLY A N 1
ATOM 724 C CA . GLY A 1 102 ? 0.200 -14.444 -0.645 1.00 98.44 102 GLY A CA 1
ATOM 725 C C . GLY A 1 102 ? -0.964 -14.639 -1.618 1.00 98.44 102 GLY A C 1
ATOM 726 O O . GLY A 1 102 ? -1.633 -15.672 -1.573 1.00 98.44 102 GLY A O 1
ATOM 727 N N . HIS A 1 103 ? -1.192 -13.689 -2.535 1.00 98.31 103 HIS A N 1
ATOM 728 C CA . HIS A 1 103 ? -2.317 -13.716 -3.483 1.00 98.31 103 HIS A CA 1
ATOM 729 C C . HIS A 1 103 ? -1.887 -13.561 -4.952 1.00 98.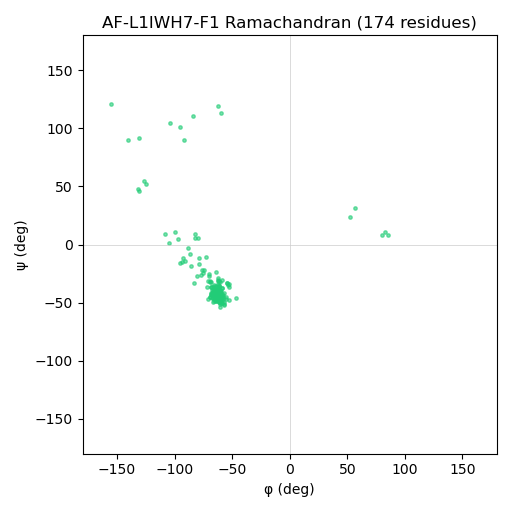31 103 HIS A C 1
ATOM 731 O O . HIS A 1 103 ? -2.427 -12.711 -5.671 1.00 98.31 103 HIS A O 1
ATOM 737 N N . PRO A 1 104 ? -0.971 -14.404 -5.469 1.00 97.75 104 PRO A N 1
ATOM 738 C CA . PRO A 1 104 ? -0.439 -14.265 -6.827 1.00 97.75 104 PRO A CA 1
ATOM 739 C C . PRO A 1 104 ? -1.513 -14.454 -7.908 1.00 97.75 104 PRO A C 1
ATOM 741 O O . PRO A 1 104 ? -1.382 -13.937 -9.014 1.00 97.75 104 PRO A O 1
ATOM 744 N N . THR A 1 105 ? -2.601 -15.165 -7.598 1.00 96.69 105 THR A N 1
ATOM 745 C CA . THR A 1 105 ? -3.722 -15.438 -8.513 1.00 96.69 105 THR A CA 1
ATOM 746 C C . THR A 1 105 ? -4.935 -14.522 -8.297 1.00 96.69 105 THR A C 1
ATOM 748 O O . THR A 1 105 ? -5.987 -14.772 -8.882 1.00 96.69 105 THR A O 1
ATOM 751 N N . SER A 1 106 ? -4.806 -13.456 -7.494 1.00 97.88 106 SER A N 1
ATOM 752 C CA . SER A 1 106 ? -5.829 -12.409 -7.381 1.00 97.88 106 SER A CA 1
ATOM 753 C C . SER A 1 106 ? -5.423 -11.147 -8.143 1.00 97.88 106 SER A C 1
ATOM 755 O O . SER A 1 106 ? -4.592 -10.372 -7.671 1.00 97.88 106 SER A O 1
ATOM 757 N N . ALA A 1 107 ? -6.039 -10.914 -9.305 1.00 96.50 107 ALA A N 1
ATOM 758 C CA . ALA A 1 107 ? -5.771 -9.728 -10.123 1.00 96.50 107 ALA A CA 1
ATOM 759 C C . ALA A 1 107 ? -6.007 -8.425 -9.343 1.00 96.50 107 ALA A C 1
ATOM 761 O O . ALA A 1 107 ? -5.188 -7.516 -9.420 1.00 96.50 107 ALA A O 1
ATOM 762 N N . GLY A 1 108 ? -7.085 -8.372 -8.549 1.00 97.69 108 GLY A N 1
ATOM 763 C CA . GLY A 1 108 ? -7.426 -7.207 -7.733 1.00 97.69 108 GLY A CA 1
ATOM 764 C C . GLY A 1 108 ? -6.351 -6.893 -6.694 1.00 97.69 108 GLY A C 1
ATOM 765 O O . GLY A 1 108 ? -5.919 -5.748 -6.588 1.00 97.69 108 GLY A O 1
ATOM 766 N N . VAL A 1 109 ? -5.839 -7.908 -5.985 1.00 98.69 109 VAL A N 1
ATOM 767 C CA . VAL A 1 109 ? -4.742 -7.700 -5.023 1.00 98.69 109 VAL A CA 1
ATOM 768 C C . VAL A 1 109 ? -3.485 -7.208 -5.735 1.00 98.69 109 VAL A C 1
ATOM 770 O O . VAL A 1 109 ? -2.894 -6.230 -5.287 1.00 98.69 109 VAL A O 1
ATOM 773 N N . GLN A 1 110 ? -3.099 -7.826 -6.857 1.00 98.62 110 GLN A N 1
ATOM 774 C CA . GLN A 1 110 ? -1.905 -7.408 -7.599 1.00 98.62 110 GLN A CA 1
ATOM 775 C C . GLN A 1 110 ? -2.014 -5.970 -8.121 1.00 98.62 110 GLN A C 1
ATOM 777 O O . GLN A 1 110 ? -1.075 -5.191 -7.980 1.00 98.62 110 GLN A O 1
ATOM 782 N N . GLU A 1 111 ? -3.161 -5.599 -8.690 1.00 98.38 111 GLU A N 1
ATOM 783 C CA . GLU A 1 111 ? -3.418 -4.247 -9.189 1.00 98.38 111 GLU A CA 1
ATOM 784 C C . GLU A 1 111 ? -3.314 -3.212 -8.063 1.00 98.38 111 GLU A C 1
ATOM 786 O O . GLU A 1 111 ? -2.547 -2.249 -8.161 1.00 98.38 111 GLU A O 1
ATOM 791 N N . GLN A 1 112 ? -4.056 -3.422 -6.971 1.00 98.69 112 GLN A N 1
ATOM 792 C CA . GLN A 1 112 ? -4.112 -2.461 -5.873 1.00 98.69 112 GLN A CA 1
ATOM 793 C C . GLN A 1 112 ? -2.793 -2.394 -5.101 1.00 98.69 112 GLN A C 1
ATOM 795 O O . GLN A 1 112 ? -2.415 -1.322 -4.629 1.00 98.69 112 GLN A O 1
ATOM 800 N N . ALA A 1 113 ? -2.058 -3.502 -4.998 1.00 98.81 113 ALA A N 1
ATOM 801 C CA . ALA A 1 113 ? -0.730 -3.507 -4.401 1.00 98.81 113 ALA A CA 1
ATOM 802 C C . ALA A 1 113 ? 0.289 -2.754 -5.268 1.00 98.81 113 ALA A C 1
ATOM 804 O O . ALA A 1 113 ? 1.029 -1.923 -4.744 1.00 98.81 113 ALA A O 1
ATOM 805 N N . CYS A 1 114 ? 0.283 -2.947 -6.593 1.00 98.69 114 CYS A N 1
ATOM 806 C CA . CYS A 1 114 ? 1.107 -2.150 -7.507 1.00 98.69 114 CYS A CA 1
ATOM 807 C C . CYS A 1 114 ? 0.803 -0.651 -7.376 1.00 98.69 114 CYS A C 1
ATOM 809 O O . CYS A 1 114 ? 1.730 0.156 -7.287 1.00 98.69 114 CYS A O 1
ATOM 811 N N . TYR A 1 115 ? -0.479 -0.275 -7.300 1.00 98.56 115 TYR A N 1
ATOM 812 C CA . TYR A 1 1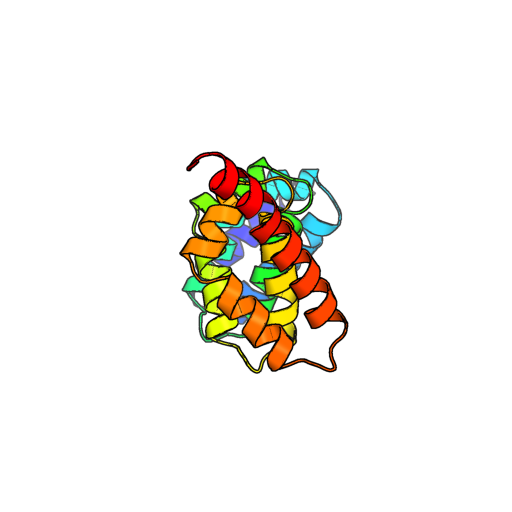15 ? -0.883 1.110 -7.045 1.00 98.56 115 TYR A CA 1
ATOM 813 C C . TYR A 1 115 ? -0.351 1.630 -5.699 1.00 98.56 115 TYR A C 1
ATOM 815 O O . TYR A 1 115 ? 0.226 2.716 -5.642 1.00 98.56 115 TYR A O 1
ATOM 823 N N . ALA A 1 116 ? -0.476 0.847 -4.625 1.00 98.75 116 ALA A N 1
ATOM 824 C CA . ALA A 1 116 ? 0.029 1.228 -3.312 1.00 98.75 116 ALA A CA 1
ATOM 825 C C . ALA A 1 116 ? 1.548 1.449 -3.312 1.00 98.75 116 ALA A C 1
ATOM 827 O O . ALA A 1 116 ? 2.013 2.493 -2.855 1.00 98.75 116 ALA A O 1
ATOM 828 N N . LEU A 1 117 ? 2.321 0.514 -3.875 1.00 98.69 117 LEU A N 1
ATOM 829 C CA . LEU A 1 117 ? 3.779 0.630 -3.974 1.00 98.69 117 LEU A CA 1
ATOM 830 C C . LEU A 1 117 ? 4.200 1.817 -4.848 1.00 98.69 117 LEU A C 1
ATOM 832 O O . LEU A 1 117 ? 5.131 2.538 -4.491 1.00 98.69 117 LEU A O 1
ATOM 836 N N . GLN A 1 118 ? 3.489 2.070 -5.951 1.00 98.06 118 GLN A N 1
ATOM 837 C CA . GLN A 1 118 ? 3.701 3.256 -6.779 1.00 98.06 118 GLN A CA 1
ATOM 838 C C . GLN A 1 118 ? 3.542 4.542 -5.960 1.00 98.06 118 GLN A C 1
ATOM 840 O O . GLN A 1 118 ? 4.429 5.398 -6.003 1.00 98.06 118 GLN A O 1
ATOM 845 N N . SER A 1 119 ? 2.422 4.687 -5.249 1.00 98.25 119 SER A N 1
ATOM 846 C CA . SER A 1 119 ? 2.122 5.877 -4.449 1.00 98.25 119 SER A CA 1
ATOM 847 C C . SER A 1 119 ? 3.096 6.051 -3.289 1.00 98.25 119 SER A C 1
ATOM 849 O O . SER A 1 119 ? 3.520 7.169 -3.021 1.00 98.25 119 SER A O 1
ATOM 851 N N . LEU A 1 120 ? 3.503 4.959 -2.639 1.00 98.38 120 LEU A N 1
ATOM 852 C CA . LEU A 1 120 ? 4.460 4.987 -1.532 1.00 98.38 120 LEU A CA 1
ATOM 853 C C . LEU A 1 120 ? 5.874 5.377 -1.970 1.00 98.38 120 LEU A C 1
ATOM 855 O O . LEU A 1 120 ? 6.587 5.989 -1.179 1.00 98.38 120 LEU A O 1
ATOM 859 N N . ALA A 1 121 ? 6.283 5.019 -3.190 1.00 97.50 121 ALA A N 1
ATOM 860 C CA . ALA A 1 121 ? 7.606 5.327 -3.733 1.00 97.50 121 ALA A CA 1
ATOM 861 C C . ALA A 1 121 ? 7.694 6.710 -4.402 1.00 97.50 121 ALA A C 1
ATOM 863 O O . ALA A 1 121 ? 8.794 7.217 -4.625 1.00 97.50 121 ALA A O 1
ATOM 864 N N . PHE A 1 122 ? 6.561 7.315 -4.768 1.00 95.62 122 PHE A N 1
ATOM 865 C CA . PHE A 1 122 ? 6.543 8.580 -5.499 1.00 95.62 122 PHE A CA 1
ATOM 866 C C . PHE A 1 122 ? 7.187 9.703 -4.674 1.00 95.62 122 PHE A C 1
ATOM 868 O O . PHE A 1 122 ? 6.724 10.010 -3.581 1.00 95.62 122 PHE A O 1
ATOM 875 N N . ASN A 1 123 ? 8.269 10.297 -5.194 1.00 92.81 123 ASN A N 1
ATOM 876 C CA . ASN A 1 123 ? 9.075 11.326 -4.520 1.00 92.81 123 ASN A CA 1
ATOM 877 C C . ASN A 1 123 ? 9.556 10.956 -3.100 1.00 92.81 123 ASN A C 1
ATOM 879 O O . ASN A 1 123 ? 9.882 11.839 -2.311 1.00 92.81 123 ASN A O 1
ATOM 883 N N . ASN A 1 124 ? 9.659 9.663 -2.774 1.00 94.88 124 ASN A N 1
ATOM 884 C CA . ASN A 1 124 ? 10.071 9.207 -1.449 1.00 94.88 124 ASN A CA 1
ATOM 885 C C . ASN A 1 124 ? 11.181 8.152 -1.553 1.00 94.88 124 ASN A C 1
ATOM 887 O O . ASN A 1 124 ? 10.931 6.950 -1.670 1.00 94.88 124 ASN A O 1
ATOM 891 N N . ALA A 1 125 ? 12.431 8.621 -1.518 1.00 95.19 125 ALA A N 1
ATOM 892 C CA . ALA A 1 125 ? 13.610 7.779 -1.709 1.00 95.19 125 ALA A CA 1
ATOM 893 C C . ALA A 1 125 ? 13.753 6.693 -0.634 1.00 95.19 125 ALA A C 1
ATOM 895 O O . ALA A 1 125 ? 14.082 5.553 -0.951 1.00 95.19 125 ALA A O 1
ATOM 896 N N . GLU A 1 126 ? 13.460 7.019 0.623 1.00 96.12 126 GLU A N 1
ATOM 897 C CA . GLU A 1 126 ? 13.531 6.058 1.723 1.00 96.12 126 GLU A CA 1
ATOM 898 C C . GLU A 1 126 ? 12.470 4.956 1.589 1.00 96.12 126 GLU A C 1
ATOM 900 O O . GLU A 1 126 ? 12.756 3.784 1.837 1.00 96.12 126 GLU A O 1
ATOM 905 N N . ASN A 1 127 ? 11.251 5.298 1.157 1.00 97.88 127 ASN A N 1
ATOM 906 C CA . ASN A 1 127 ? 10.229 4.297 0.860 1.00 97.88 127 ASN A CA 1
ATOM 907 C C . ASN A 1 127 ? 10.626 3.440 -0.343 1.00 97.88 127 ASN A C 1
ATOM 909 O O . ASN A 1 127 ? 10.462 2.225 -0.288 1.00 97.88 127 ASN A O 1
ATOM 913 N N . ALA A 1 128 ? 11.195 4.036 -1.396 1.00 97.25 128 ALA A N 1
ATOM 914 C CA . ALA A 1 128 ? 11.727 3.280 -2.527 1.00 97.25 128 ALA A CA 1
ATOM 915 C C . ALA A 1 128 ? 12.805 2.278 -2.074 1.00 97.25 128 ALA A C 1
ATOM 917 O O . ALA A 1 128 ? 12.735 1.111 -2.451 1.00 97.25 128 ALA A O 1
ATOM 918 N N . VAL A 1 129 ? 13.748 2.687 -1.213 1.00 96.62 129 VAL A N 1
ATOM 919 C CA . VAL A 1 129 ? 14.736 1.783 -0.592 1.00 96.62 129 VAL A CA 1
ATOM 920 C C . VAL A 1 129 ? 14.037 0.661 0.172 1.00 96.62 129 VAL A C 1
ATOM 922 O O . VAL A 1 129 ? 14.308 -0.508 -0.099 1.00 96.62 129 VAL A O 1
ATOM 925 N N . ARG A 1 130 ? 13.093 0.993 1.061 1.00 98.06 130 ARG A N 1
ATOM 926 C CA . ARG A 1 130 ? 12.366 -0.004 1.859 1.00 98.06 130 ARG A CA 1
ATOM 927 C C . ARG A 1 130 ? 11.619 -1.010 0.983 1.00 98.06 130 ARG A C 1
ATOM 929 O O . ARG A 1 130 ? 11.691 -2.199 1.254 1.00 98.06 130 ARG A O 1
ATOM 936 N N . ILE A 1 131 ? 10.953 -0.573 -0.087 1.00 98.38 131 ILE A N 1
ATOM 937 C CA . ILE A 1 131 ? 10.257 -1.474 -1.023 1.00 98.38 131 ILE A CA 1
ATOM 938 C C . ILE A 1 131 ? 11.234 -2.485 -1.637 1.00 98.38 131 ILE A C 1
ATOM 940 O O . ILE A 1 131 ? 10.878 -3.647 -1.817 1.00 98.38 131 ILE A O 1
ATOM 944 N N . ARG A 1 132 ? 12.473 -2.077 -1.936 1.00 97.25 132 ARG A N 1
ATOM 945 C CA . ARG A 1 132 ? 13.507 -2.987 -2.458 1.00 97.25 132 ARG A CA 1
ATOM 946 C C . ARG A 1 132 ? 13.960 -3.992 -1.411 1.00 97.25 132 ARG A C 1
ATOM 948 O O . ARG A 1 132 ? 14.069 -5.172 -1.728 1.00 97.25 132 ARG A O 1
ATOM 955 N N . GLU A 1 133 ? 14.208 -3.526 -0.191 1.00 97.25 133 GLU A N 1
ATOM 956 C CA . GLU A 1 133 ? 14.634 -4.376 0.926 1.00 97.25 133 GLU A CA 1
ATOM 957 C C . GLU A 1 133 ? 13.591 -5.446 1.270 1.00 97.25 133 GLU A C 1
ATOM 959 O O . GLU A 1 133 ? 13.961 -6.578 1.562 1.00 97.25 133 GLU A O 1
ATOM 964 N N . GLU A 1 134 ? 12.302 -5.118 1.159 1.00 98.12 134 GLU A N 1
ATOM 965 C CA . GLU A 1 134 ? 11.198 -6.064 1.379 1.00 98.12 134 GLU A CA 1
ATOM 966 C C . GLU A 1 134 ? 10.930 -6.979 0.165 1.00 98.12 134 GLU A C 1
ATOM 968 O O . GLU A 1 134 ? 9.964 -7.729 0.170 1.00 98.12 134 GLU A O 1
ATOM 973 N N . GLY A 1 135 ? 11.746 -6.934 -0.899 1.00 97.88 135 GLY A N 1
ATOM 974 C CA . GLY A 1 135 ? 11.585 -7.802 -2.077 1.00 97.88 135 GLY A CA 1
ATOM 975 C C . GLY A 1 135 ? 10.559 -7.320 -3.113 1.00 97.88 135 GLY A C 1
ATOM 976 O O . GLY A 1 135 ? 10.259 -8.034 -4.073 1.00 97.88 135 GLY A O 1
ATOM 977 N N . GLY A 1 136 ? 10.067 -6.084 -2.995 1.00 98.00 136 GLY A N 1
ATOM 978 C CA . GLY A 1 136 ? 8.979 -5.547 -3.816 1.00 98.00 136 GLY A CA 1
ATOM 979 C C . GLY A 1 136 ? 9.240 -5.551 -5.326 1.00 98.00 136 GLY A C 1
ATOM 980 O O . GLY A 1 136 ? 8.304 -5.740 -6.096 1.00 98.00 136 GLY A O 1
ATOM 981 N N . ILE A 1 137 ? 10.495 -5.427 -5.784 1.00 98.00 137 ILE A N 1
ATOM 982 C CA . ILE A 1 137 ? 10.820 -5.542 -7.223 1.00 98.00 137 ILE A CA 1
ATOM 983 C C . ILE A 1 137 ? 10.423 -6.924 -7.758 1.00 98.00 137 ILE A C 1
ATOM 985 O O . ILE A 1 137 ? 9.794 -7.019 -8.811 1.00 98.00 137 ILE A O 1
ATOM 989 N N . GLY A 1 138 ? 10.772 -7.990 -7.032 1.00 98.12 138 GLY A N 1
ATOM 990 C CA . GLY A 1 138 ? 10.440 -9.357 -7.425 1.00 98.12 138 GLY A CA 1
ATOM 991 C C . GLY A 1 138 ? 8.931 -9.582 -7.448 1.00 98.12 138 GLY A C 1
ATOM 992 O O . GLY A 1 138 ? 8.407 -10.115 -8.425 1.00 98.12 138 GLY A O 1
ATOM 993 N N . ALA A 1 139 ? 8.226 -9.101 -6.420 1.00 98.56 139 ALA A N 1
ATOM 994 C CA . ALA A 1 139 ? 6.770 -9.177 -6.346 1.00 98.56 139 ALA A CA 1
ATOM 995 C C . ALA A 1 139 ? 6.086 -8.457 -7.524 1.00 98.56 139 ALA A C 1
ATOM 997 O O . ALA A 1 139 ? 5.227 -9.043 -8.184 1.00 98.56 139 ALA A O 1
ATOM 998 N N . ILE A 1 140 ? 6.518 -7.234 -7.860 1.00 98.56 140 ILE A N 1
ATOM 999 C CA . ILE A 1 140 ? 5.963 -6.468 -8.987 1.00 98.56 140 ILE A CA 1
ATOM 1000 C C . ILE A 1 140 ? 6.225 -7.172 -10.327 1.00 98.56 140 ILE A C 1
ATOM 1002 O O . ILE A 1 140 ? 5.316 -7.302 -11.146 1.00 98.56 140 ILE A O 1
ATOM 1006 N N . VAL A 1 141 ? 7.439 -7.682 -10.557 1.00 98.31 141 VAL A N 1
ATOM 1007 C CA . VAL A 1 141 ? 7.763 -8.420 -11.791 1.00 98.31 141 VAL A CA 1
ATOM 1008 C C . VAL A 1 141 ? 6.939 -9.708 -11.904 1.00 98.31 141 VAL A C 1
ATOM 1010 O O . VAL A 1 141 ? 6.434 -10.030 -12.981 1.00 98.31 141 VAL A O 1
ATOM 1013 N N . ASN A 1 142 ? 6.743 -10.430 -10.801 1.00 97.94 142 ASN A N 1
ATOM 1014 C CA . ASN A 1 142 ? 5.892 -11.619 -10.780 1.00 97.94 142 ASN A CA 1
ATOM 1015 C C . ASN A 1 142 ? 4.433 -11.279 -11.112 1.00 97.94 142 ASN A C 1
ATOM 1017 O O . ASN A 1 142 ? 3.809 -11.993 -11.899 1.00 97.94 142 ASN A O 1
ATOM 1021 N N . ALA A 1 143 ? 3.908 -10.167 -10.591 1.00 98.12 143 ALA A N 1
ATOM 1022 C CA . ALA A 1 143 ? 2.582 -9.670 -10.947 1.00 98.12 143 ALA A CA 1
ATOM 1023 C C . ALA A 1 143 ? 2.462 -9.405 -12.457 1.00 98.12 143 ALA A C 1
ATOM 1025 O O . ALA A 1 143 ? 1.515 -9.872 -13.095 1.00 98.12 143 ALA A O 1
ATOM 1026 N N . MET A 1 144 ? 3.452 -8.733 -13.055 1.00 98.12 144 MET A N 1
ATOM 1027 C CA . MET A 1 144 ? 3.479 -8.482 -14.502 1.00 98.12 144 MET A CA 1
ATOM 1028 C C . MET A 1 144 ? 3.470 -9.780 -15.314 1.00 98.12 144 MET A C 1
ATOM 1030 O O . MET A 1 144 ? 2.730 -9.885 -16.293 1.00 98.12 144 MET A O 1
ATOM 1034 N N . ASN A 1 145 ? 4.256 -10.776 -14.904 1.00 97.56 145 ASN A N 1
ATOM 1035 C CA . ASN A 1 145 ? 4.340 -12.062 -15.596 1.00 97.56 145 ASN A CA 1
ATOM 1036 C C . ASN A 1 145 ? 3.044 -12.877 -15.482 1.00 97.56 145 ASN A C 1
ATOM 1038 O O . ASN A 1 145 ? 2.645 -13.538 -16.441 1.00 97.56 145 ASN A O 1
ATOM 1042 N N . ASN A 1 146 ? 2.365 -12.812 -14.335 1.00 96.44 146 ASN A N 1
ATOM 1043 C CA . ASN A 1 146 ? 1.117 -13.538 -14.107 1.00 96.44 146 ASN A CA 1
ATOM 1044 C C . ASN A 1 146 ? -0.088 -12.878 -14.798 1.00 96.44 146 ASN A C 1
ATOM 1046 O O . ASN A 1 146 ? -1.044 -13.569 -15.150 1.00 96.44 146 ASN A O 1
ATOM 1050 N N . TYR A 1 147 ? -0.040 -11.563 -15.040 1.00 95.44 147 TYR A N 1
ATOM 1051 C CA . TYR A 1 147 ? -1.148 -10.785 -15.606 1.00 95.44 147 TYR A CA 1
ATOM 1052 C C . TYR A 1 147 ? -0.758 -10.002 -16.861 1.00 95.44 147 TYR A C 1
ATOM 1054 O O . TYR A 1 147 ? -1.034 -8.808 -16.983 1.00 95.44 147 TYR A O 1
ATOM 1062 N N . LEU A 1 148 ? -0.169 -10.685 -17.846 1.00 95.19 148 LEU A N 1
ATOM 1063 C CA . LEU A 1 148 ? 0.266 -10.084 -19.118 1.00 95.19 148 LEU A CA 1
ATOM 1064 C C . LEU A 1 148 ? -0.844 -9.320 -19.863 1.00 95.19 148 LEU A C 1
ATOM 1066 O O . LEU A 1 148 ? -0.572 -8.338 -20.547 1.00 95.19 148 LEU A O 1
ATOM 1070 N N . ALA A 1 149 ? -2.095 -9.775 -19.747 1.00 95.19 149 ALA A N 1
ATOM 1071 C CA . ALA A 1 149 ? -3.233 -9.188 -20.453 1.00 95.19 149 ALA A CA 1
ATOM 1072 C C . ALA A 1 149 ? -3.964 -8.079 -19.670 1.00 95.19 149 ALA A C 1
ATOM 1074 O O . ALA A 1 149 ? -4.770 -7.365 -20.269 1.00 95.19 149 ALA A O 1
ATOM 1075 N N . SER A 1 150 ? -3.718 -7.927 -18.360 1.00 96.00 150 SER A N 1
ATOM 1076 C CA . SER A 1 150 ? -4.360 -6.870 -17.563 1.00 96.00 150 SER A CA 1
ATOM 1077 C C . SER A 1 150 ? -3.586 -5.573 -17.718 1.00 96.00 150 SER A C 1
ATOM 1079 O O . SER A 1 150 ? -2.469 -5.438 -17.224 1.00 96.00 150 SER A O 1
ATOM 1081 N N . LYS A 1 151 ? -4.193 -4.598 -18.391 1.00 95.12 151 LYS A N 1
ATOM 1082 C CA . LYS A 1 151 ? -3.575 -3.283 -18.587 1.00 95.12 151 LYS A CA 1
ATOM 1083 C C . LYS A 1 151 ? -3.356 -2.573 -17.259 1.00 95.12 151 LYS A C 1
ATOM 1085 O O . LYS A 1 151 ? -2.344 -1.907 -17.096 1.00 95.12 151 LYS A O 1
ATOM 1090 N N . GLU A 1 152 ? -4.276 -2.765 -16.326 1.00 93.44 152 GLU A N 1
ATOM 1091 C CA . GLU A 1 152 ? -4.284 -2.158 -15.003 1.00 93.44 152 GLU A CA 1
ATOM 1092 C C . GLU A 1 152 ? -3.068 -2.629 -14.191 1.00 93.44 152 GLU A C 1
ATOM 1094 O O . GLU A 1 152 ? -2.300 -1.802 -13.694 1.00 93.44 152 GLU A O 1
ATOM 1099 N N . VAL A 1 153 ? -2.814 -3.946 -14.153 1.00 95.44 153 VAL A N 1
ATOM 1100 C CA . VAL A 1 153 ? -1.623 -4.505 -13.491 1.00 95.44 153 VAL A CA 1
ATOM 1101 C C . VAL A 1 153 ? -0.341 -4.049 -14.186 1.00 95.44 153 VAL A C 1
ATOM 1103 O O . VAL A 1 153 ? 0.586 -3.617 -13.505 1.00 95.44 153 VAL A O 1
ATOM 1106 N N . GLN A 1 154 ? -0.273 -4.102 -15.523 1.00 97.75 154 GLN A N 1
ATOM 1107 C CA . GLN A 1 154 ? 0.930 -3.684 -16.257 1.00 97.75 154 GLN A CA 1
ATOM 1108 C C . GLN A 1 154 ? 1.250 -2.197 -16.041 1.00 97.75 154 GLN A C 1
ATOM 1110 O O . GLN A 1 154 ? 2.404 -1.833 -15.825 1.00 97.75 154 GLN A O 1
ATOM 1115 N N . GLU A 1 155 ? 0.240 -1.327 -16.078 1.00 95.94 155 GLU A N 1
ATOM 1116 C CA . GLU A 1 155 ? 0.414 0.112 -15.892 1.00 95.94 155 GLU A CA 1
ATOM 1117 C C . GLU A 1 155 ? 0.873 0.443 -14.469 1.00 95.94 155 GLU A C 1
ATOM 1119 O O . GLU A 1 155 ? 1.860 1.166 -14.299 1.00 95.94 155 GLU A O 1
ATOM 1124 N N . GLY A 1 156 ? 0.195 -0.104 -13.454 1.00 93.81 156 GLY A N 1
ATOM 1125 C CA . GLY A 1 156 ? 0.575 0.087 -12.055 1.00 93.81 156 GLY A CA 1
ATOM 1126 C C . GLY A 1 156 ? 1.986 -0.430 -11.778 1.00 93.81 156 GLY A C 1
ATOM 1127 O O . GLY A 1 156 ? 2.794 0.271 -11.171 1.00 93.81 156 GLY A O 1
ATOM 1128 N N . ALA A 1 157 ? 2.318 -1.617 -12.291 1.00 97.19 157 ALA A N 1
ATOM 1129 C CA . ALA A 1 157 ? 3.631 -2.226 -12.122 1.00 97.19 157 ALA A CA 1
ATOM 1130 C C . ALA A 1 157 ? 4.757 -1.399 -12.760 1.00 97.19 157 ALA A C 1
ATOM 1132 O O . ALA A 1 157 ? 5.770 -1.143 -12.111 1.00 97.19 157 ALA A O 1
ATOM 1133 N N . CYS A 1 158 ? 4.579 -0.920 -13.996 1.00 97.69 158 CYS A N 1
ATOM 1134 C CA . CYS A 1 158 ? 5.572 -0.075 -14.663 1.00 97.69 158 CYS A CA 1
ATOM 1135 C C . CYS A 1 158 ? 5.834 1.224 -13.892 1.00 97.69 158 CYS A C 1
ATOM 1137 O O . CYS A 1 158 ? 6.987 1.629 -13.739 1.00 97.69 158 CYS A O 1
ATOM 1139 N N . LYS A 1 159 ? 4.779 1.872 -13.382 1.00 96.56 159 LYS A N 1
ATOM 1140 C CA . LYS A 1 159 ? 4.924 3.097 -12.582 1.00 96.56 159 LYS A CA 1
ATOM 1141 C C . LYS A 1 159 ? 5.591 2.814 -11.236 1.00 96.56 159 LYS A C 1
ATOM 1143 O O . LYS A 1 159 ? 6.470 3.570 -10.830 1.00 96.56 159 LYS A O 1
ATOM 1148 N N . ALA A 1 160 ? 5.209 1.724 -10.567 1.00 97.19 160 ALA A N 1
ATOM 1149 C CA . ALA A 1 160 ? 5.829 1.301 -9.317 1.00 97.19 160 ALA A CA 1
ATOM 1150 C C . ALA A 1 160 ? 7.325 1.025 -9.503 1.00 97.19 160 ALA A C 1
ATOM 1152 O O . ALA A 1 160 ? 8.137 1.596 -8.781 1.00 97.19 160 ALA A O 1
ATOM 1153 N N . LEU A 1 161 ? 7.702 0.233 -10.514 1.00 97.50 161 LEU A N 1
ATOM 1154 C CA . LEU A 1 161 ? 9.106 -0.035 -10.831 1.00 97.50 161 LEU A CA 1
ATOM 1155 C C . LEU A 1 161 ? 9.862 1.254 -11.142 1.00 97.50 161 LEU A C 1
ATOM 1157 O O . LEU A 1 161 ? 10.904 1.479 -10.539 1.00 97.50 161 LEU A O 1
ATOM 1161 N N . GLY A 1 162 ? 9.312 2.126 -11.993 1.00 96.44 162 GLY A N 1
ATOM 1162 C CA . GLY A 1 162 ? 9.928 3.413 -12.319 1.00 96.44 162 GLY A CA 1
ATOM 1163 C C . GLY A 1 162 ? 10.270 4.235 -11.074 1.00 96.44 162 GLY A C 1
ATOM 1164 O O . GLY A 1 162 ? 11.406 4.682 -10.936 1.00 96.44 162 GLY A O 1
ATOM 1165 N N . ASN A 1 163 ? 9.331 4.356 -10.130 1.00 95.25 163 ASN A N 1
ATOM 1166 C CA . ASN A 1 163 ? 9.550 5.087 -8.879 1.00 95.25 163 ASN A CA 1
ATOM 1167 C C . ASN A 1 163 ? 10.561 4.382 -7.958 1.00 95.25 163 ASN A C 1
ATOM 1169 O O . ASN A 1 163 ? 11.429 5.027 -7.375 1.00 95.25 163 ASN A O 1
ATOM 1173 N N . VAL A 1 164 ? 10.478 3.055 -7.837 1.00 93.94 164 VAL A N 1
ATOM 1174 C CA . VAL A 1 164 ? 11.348 2.260 -6.954 1.00 93.94 164 VAL A CA 1
ATOM 1175 C C . VAL A 1 164 ? 12.799 2.220 -7.460 1.00 93.94 164 VAL A C 1
ATOM 1177 O O . VAL A 1 164 ? 13.741 2.160 -6.661 1.00 93.94 164 VAL A O 1
ATOM 1180 N N . THR A 1 165 ? 13.007 2.274 -8.778 1.00 91.31 165 THR A N 1
ATOM 1181 C CA . THR A 1 165 ? 14.342 2.228 -9.394 1.00 91.31 165 THR A CA 1
ATOM 1182 C C . THR A 1 165 ? 14.948 3.600 -9.669 1.00 91.31 165 THR A C 1
ATOM 1184 O O . THR A 1 165 ? 16.153 3.663 -9.894 1.00 91.31 165 THR A O 1
ATOM 1187 N N . ALA A 1 166 ? 14.168 4.688 -9.631 1.00 82.94 166 ALA A N 1
ATOM 1188 C CA . ALA A 1 166 ? 14.622 6.034 -10.011 1.00 82.94 166 ALA A CA 1
ATOM 1189 C C . ALA A 1 166 ? 15.908 6.487 -9.298 1.00 82.94 166 ALA A C 1
ATOM 1191 O O . ALA A 1 166 ? 16.738 7.145 -9.909 1.00 82.94 166 ALA A O 1
ATOM 1192 N N . ASN A 1 167 ? 16.111 6.074 -8.044 1.00 67.69 167 ASN A N 1
ATOM 1193 C CA . ASN A 1 167 ? 17.276 6.479 -7.248 1.00 67.69 167 ASN A CA 1
ATOM 1194 C C . ASN A 1 167 ? 18.426 5.452 -7.260 1.00 67.69 167 ASN A C 1
ATOM 1196 O O . ASN A 1 167 ? 19.400 5.624 -6.541 1.00 67.69 167 ASN A O 1
ATOM 1200 N N . MET A 1 168 ? 18.338 4.360 -8.035 1.00 67.12 168 MET A N 1
ATOM 1201 C CA . MET A 1 168 ? 19.451 3.397 -8.160 1.00 67.12 168 MET A CA 1
ATOM 1202 C C . MET A 1 168 ? 20.645 3.974 -8.931 1.00 67.12 168 MET A C 1
ATOM 1204 O O . MET A 1 168 ? 21.770 3.508 -8.768 1.00 67.12 168 MET A O 1
ATOM 1208 N N . THR A 1 169 ? 20.408 4.961 -9.796 1.00 55.59 169 THR A N 1
ATOM 1209 C CA . THR A 1 169 ? 21.454 5.562 -10.632 1.00 55.59 169 THR A CA 1
ATOM 1210 C C . THR A 1 169 ? 22.363 6.516 -9.862 1.00 55.59 169 THR A C 1
ATOM 1212 O O . THR A 1 169 ? 23.498 6.725 -10.283 1.00 55.59 169 THR A O 1
ATOM 1215 N N . ASP A 1 170 ? 21.905 7.051 -8.728 1.00 54.03 170 ASP A N 1
ATOM 1216 C CA . ASP A 1 170 ? 22.688 7.996 -7.923 1.00 54.03 170 ASP A CA 1
ATOM 1217 C C . ASP A 1 170 ? 23.675 7.273 -6.985 1.00 54.03 170 ASP A C 1
ATOM 1219 O O . ASP A 1 170 ? 24.803 7.736 -6.792 1.00 54.03 170 ASP A O 1
ATOM 1223 N N . ASP A 1 171 ? 23.310 6.082 -6.494 1.00 53.09 171 ASP A N 1
ATOM 1224 C CA . ASP A 1 171 ? 24.183 5.240 -5.659 1.00 53.09 171 ASP A CA 1
ATOM 1225 C C . ASP A 1 171 ? 25.342 4.619 -6.469 1.00 53.09 171 ASP A C 1
ATOM 1227 O O . ASP A 1 171 ? 26.447 4.442 -5.957 1.00 53.09 171 ASP A O 1
ATOM 1231 N N . ALA A 1 172 ? 25.131 4.326 -7.759 1.00 51.62 172 ALA A N 1
ATOM 1232 C CA . ALA A 1 172 ? 26.182 3.796 -8.635 1.00 51.62 172 ALA A CA 1
ATOM 1233 C C . ALA A 1 172 ? 27.274 4.836 -8.964 1.00 51.62 172 ALA A C 1
ATOM 1235 O O . ALA A 1 172 ? 28.421 4.460 -9.185 1.00 51.62 172 ALA A O 1
ATOM 1236 N N . ASN A 1 173 ? 26.941 6.132 -8.945 1.00 48.78 173 ASN A N 1
ATOM 1237 C CA . ASN A 1 173 ? 27.878 7.233 -9.208 1.00 48.78 173 ASN A CA 1
ATOM 1238 C C . ASN A 1 173 ? 28.611 7.742 -7.953 1.00 48.78 173 ASN A C 1
ATOM 1240 O O . ASN A 1 173 ? 29.436 8.646 -8.054 1.00 48.78 173 ASN A O 1
ATOM 1244 N N . THR A 1 174 ? 28.307 7.206 -6.769 1.00 49.53 174 THR A N 1
ATOM 1245 C CA . THR A 1 174 ? 28.992 7.548 -5.508 1.00 49.53 174 THR A CA 1
ATOM 1246 C C . THR A 1 174 ? 29.963 6.460 -5.034 1.00 49.53 174 THR A C 1
ATOM 1248 O O . THR A 1 174 ? 30.606 6.630 -3.999 1.00 49.53 174 THR A O 1
ATOM 1251 N N . MET A 1 175 ? 30.102 5.364 -5.794 1.00 49.06 175 MET A N 1
ATOM 1252 C CA . MET A 1 175 ? 31.064 4.279 -5.541 1.00 49.06 175 MET A CA 1
ATOM 1253 C C . MET A 1 175 ? 32.242 4.218 -6.542 1.00 49.06 175 MET A C 1
ATOM 1255 O O . MET A 1 175 ? 33.015 3.259 -6.485 1.00 49.06 175 MET A O 1
ATOM 1259 N N . GLU A 1 176 ? 32.410 5.222 -7.412 1.00 38.31 176 GLU A N 1
ATOM 1260 C CA . GLU A 1 176 ? 33.652 5.487 -8.176 1.00 38.31 176 GLU A CA 1
ATOM 1261 C C . GLU A 1 176 ? 34.425 6.673 -7.581 1.00 38.31 176 GLU A C 1
ATOM 1263 O O . GLU A 1 176 ? 35.677 6.603 -7.566 1.00 38.31 176 GLU A O 1
#